Protein AF-A0A419F8M3-F1 (afdb_monomer)

Radius of gyration: 26.46 Å; Cα contacts (8 Å, |Δi|>4): 436; chains: 1; bounding box: 61×53×80 Å

Structure (mmCIF, N/CA/C/O backbone):
data_AF-A0A419F8M3-F1
#
_entry.id   AF-A0A419F8M3-F1
#
loop_
_atom_site.group_PDB
_atom_site.id
_atom_site.type_symbol
_atom_site.label_atom_id
_atom_site.label_alt_id
_atom_site.label_comp_id
_atom_site.label_asym_id
_atom_site.label_entity_id
_atom_site.label_seq_id
_atom_site.pdbx_PDB_ins_code
_atom_site.Cartn_x
_atom_site.Cartn_y
_atom_site.Cartn_z
_atom_site.occupancy
_atom_site.B_iso_or_equiv
_atom_site.auth_seq_id
_atom_site.auth_comp_id
_atom_site.auth_asym_id
_atom_site.auth_atom_id
_atom_site.pdbx_PDB_model_num
ATOM 1 N N . MET A 1 1 ? 29.217 27.705 -10.922 1.00 58.00 1 MET A N 1
ATOM 2 C CA . MET A 1 1 ? 27.749 27.916 -11.039 1.00 58.00 1 MET A CA 1
ATOM 3 C C . MET A 1 1 ? 26.931 26.623 -11.030 1.00 58.00 1 MET A C 1
ATOM 5 O O . MET A 1 1 ? 25.892 26.614 -10.383 1.00 58.00 1 MET A O 1
ATOM 9 N N . LEU A 1 2 ? 27.370 25.539 -11.687 1.00 57.12 2 LEU A N 1
ATOM 10 C CA . LEU A 1 2 ? 26.627 24.267 -11.754 1.00 57.12 2 LEU A CA 1
ATOM 11 C C . LEU A 1 2 ? 26.327 23.656 -10.366 1.00 57.12 2 LEU A C 1
ATOM 13 O O . LEU A 1 2 ? 25.195 23.279 -10.095 1.00 57.12 2 LEU A O 1
ATOM 17 N N . TYR A 1 3 ? 27.312 23.667 -9.460 1.00 55.84 3 TYR A N 1
ATOM 18 C CA . TYR A 1 3 ? 27.193 23.118 -8.100 1.00 55.84 3 TYR A CA 1
ATOM 19 C C . TYR A 1 3 ? 26.143 23.838 -7.237 1.00 55.84 3 TYR A C 1
ATOM 21 O O . TYR A 1 3 ? 25.369 23.198 -6.538 1.00 55.84 3 TYR A O 1
ATOM 29 N N . ARG A 1 4 ? 26.041 25.173 -7.350 1.00 58.19 4 ARG A N 1
ATOM 30 C CA . ARG A 1 4 ? 25.005 25.969 -6.664 1.00 58.19 4 ARG A CA 1
ATOM 31 C C . ARG A 1 4 ? 23.599 25.666 -7.186 1.00 58.19 4 ARG A C 1
ATOM 33 O O . ARG A 1 4 ? 22.668 25.631 -6.395 1.00 58.19 4 ARG A O 1
ATOM 40 N N . ARG A 1 5 ? 23.445 25.428 -8.495 1.00 63.53 5 ARG A N 1
ATOM 41 C CA . ARG A 1 5 ? 22.152 25.044 -9.089 1.00 63.53 5 ARG A CA 1
ATOM 42 C C . ARG A 1 5 ? 21.740 23.635 -8.664 1.00 63.53 5 ARG A C 1
ATOM 44 O O . ARG A 1 5 ? 20.579 23.431 -8.339 1.00 63.53 5 ARG A O 1
ATOM 51 N N . LEU A 1 6 ? 22.693 22.703 -8.601 1.00 63.31 6 LEU A N 1
ATOM 52 C CA . LEU A 1 6 ? 22.452 21.344 -8.113 1.00 63.31 6 LEU A CA 1
ATOM 53 C C . LEU A 1 6 ? 22.054 21.345 -6.633 1.00 63.31 6 LEU A C 1
ATOM 55 O O . LEU A 1 6 ? 21.035 20.758 -6.297 1.00 63.31 6 LEU A O 1
ATOM 59 N N . LEU A 1 7 ? 22.788 22.089 -5.794 1.00 64.62 7 LEU A N 1
ATOM 60 C CA . LEU A 1 7 ? 22.486 22.246 -4.370 1.00 64.62 7 LEU A CA 1
ATOM 61 C C . LEU A 1 7 ? 21.104 22.853 -4.128 1.00 64.62 7 LEU A C 1
ATOM 63 O O . LEU A 1 7 ? 20.378 22.343 -3.280 1.00 64.62 7 LEU A O 1
ATOM 67 N N . LEU A 1 8 ? 20.727 23.899 -4.874 1.00 60.38 8 LEU A N 1
ATOM 68 C CA . LEU A 1 8 ? 19.416 24.547 -4.762 1.00 60.38 8 LEU A CA 1
ATOM 69 C C . LEU A 1 8 ? 18.280 23.587 -5.144 1.00 60.38 8 LEU A C 1
ATOM 71 O O . LEU A 1 8 ? 17.287 23.492 -4.434 1.00 60.38 8 LEU A O 1
ATOM 75 N N . VAL A 1 9 ? 18.451 22.821 -6.226 1.00 62.94 9 VAL A N 1
ATOM 76 C CA . VAL A 1 9 ? 17.470 21.809 -6.640 1.00 62.94 9 VAL A CA 1
ATOM 77 C C . VAL A 1 9 ? 17.362 20.704 -5.590 1.00 62.94 9 VAL A C 1
ATOM 79 O O . VAL A 1 9 ? 16.247 20.363 -5.214 1.00 62.94 9 VAL A O 1
ATOM 82 N N . THR A 1 10 ? 18.480 20.198 -5.053 1.00 61.19 10 THR A N 1
ATOM 83 C CA . THR A 1 10 ? 18.457 19.184 -3.981 1.00 61.19 10 THR A CA 1
ATOM 84 C C . THR A 1 10 ? 17.887 19.709 -2.664 1.00 61.19 10 THR A C 1
ATOM 86 O O . THR A 1 10 ? 17.241 18.955 -1.947 1.00 61.19 10 THR A O 1
ATOM 89 N N . SER A 1 11 ? 18.081 20.988 -2.334 1.00 56.91 11 SER A N 1
ATOM 90 C CA . SER A 1 11 ? 17.538 21.576 -1.101 1.00 56.91 11 SER A CA 1
ATOM 91 C C . SER A 1 11 ? 16.048 21.896 -1.222 1.00 56.91 11 SER A C 1
ATOM 93 O O . SER A 1 11 ? 15.308 21.601 -0.290 1.00 56.91 11 SER A O 1
ATOM 95 N N . ILE A 1 12 ? 15.566 22.352 -2.384 1.00 56.47 12 ILE A N 1
ATOM 96 C CA . ILE A 1 12 ? 14.121 22.429 -2.674 1.00 56.47 12 ILE A CA 1
ATOM 97 C C . ILE A 1 12 ? 13.492 21.025 -2.595 1.00 56.47 12 ILE A C 1
ATOM 99 O O . ILE A 1 12 ? 12.448 20.852 -1.971 1.00 56.47 12 ILE A O 1
ATOM 103 N N . TRP A 1 13 ? 14.175 20.008 -3.129 1.00 56.44 13 TRP A N 1
ATOM 104 C CA . TRP A 1 13 ? 13.790 18.594 -3.026 1.00 56.44 13 TRP A CA 1
ATOM 105 C C . TRP A 1 13 ? 13.678 18.074 -1.584 1.00 56.44 13 TRP A C 1
ATOM 107 O O . TRP A 1 13 ? 12.778 17.293 -1.287 1.00 56.44 13 TRP A O 1
ATOM 117 N N . LEU A 1 14 ? 14.583 18.485 -0.688 1.00 54.34 14 LEU A N 1
ATOM 118 C CA . LEU A 1 14 ? 14.594 18.056 0.717 1.00 54.34 14 LEU A CA 1
ATOM 119 C C . LEU A 1 14 ? 13.543 18.778 1.574 1.00 54.34 14 LEU A C 1
ATOM 121 O O . LEU A 1 14 ? 13.028 18.191 2.525 1.00 54.34 14 LEU A O 1
ATOM 125 N N . VAL A 1 15 ? 13.224 20.034 1.246 1.00 51.56 15 VAL A N 1
ATOM 126 C CA . VAL A 1 15 ? 12.278 20.873 2.009 1.00 51.56 15 VAL A CA 1
ATOM 127 C C . VAL A 1 15 ? 10.822 20.581 1.635 1.00 51.56 15 VAL A C 1
ATOM 129 O O . VAL A 1 15 ? 9.924 20.752 2.456 1.00 51.56 15 VAL A O 1
ATOM 132 N N . MET A 1 16 ? 10.570 20.058 0.436 1.00 52.47 16 MET A N 1
ATOM 133 C CA . MET A 1 16 ? 9.238 19.688 -0.043 1.00 52.47 16 MET A CA 1
ATOM 134 C C . MET A 1 16 ? 8.725 18.348 0.529 1.00 52.47 16 MET A C 1
ATOM 136 O O . MET A 1 16 ? 8.243 17.485 -0.203 1.00 52.47 16 MET A O 1
ATOM 140 N N . LYS A 1 17 ? 8.794 18.156 1.854 1.00 51.59 17 LYS A N 1
ATOM 141 C CA . LYS A 1 17 ? 8.016 17.100 2.519 1.00 51.59 17 LYS A CA 1
ATOM 142 C C . LYS A 1 17 ? 6.570 17.583 2.683 1.00 51.59 17 LYS A C 1
ATOM 144 O O . LYS A 1 17 ? 6.366 18.608 3.331 1.00 51.59 17 LYS A O 1
ATOM 149 N N . PRO A 1 18 ? 5.560 16.863 2.163 1.00 52.50 18 PRO A N 1
ATOM 150 C CA . PRO A 1 18 ? 4.161 17.215 2.376 1.00 52.50 18 PRO A CA 1
ATOM 151 C C . PRO A 1 18 ? 3.775 16.958 3.844 1.00 52.50 18 PRO A C 1
ATOM 153 O O . PRO A 1 18 ? 3.285 15.891 4.205 1.00 52.50 18 PRO A O 1
ATOM 156 N N . SER A 1 19 ? 4.020 17.939 4.713 1.00 49.31 19 SER A N 1
ATOM 157 C CA . SER A 1 19 ? 3.642 17.918 6.134 1.00 49.31 19 SER A CA 1
ATOM 158 C C . SER A 1 19 ? 2.128 18.060 6.341 1.00 49.31 19 SER A C 1
ATOM 160 O O . SER A 1 19 ? 1.601 17.618 7.357 1.00 49.31 19 SER A O 1
ATOM 162 N N . VAL A 1 20 ? 1.409 18.609 5.358 1.00 48.25 20 VAL A N 1
ATOM 163 C CA . VAL A 1 20 ? -0.028 18.926 5.452 1.00 48.25 20 VAL A CA 1
ATOM 164 C C . VAL A 1 20 ? -0.923 17.682 5.281 1.00 48.25 20 VAL A C 1
ATOM 166 O O . VAL A 1 20 ? -2.022 17.626 5.826 1.00 48.25 20 VAL A O 1
ATOM 169 N N . ALA A 1 21 ? -0.433 16.622 4.626 1.00 50.28 21 ALA A N 1
ATOM 170 C CA . ALA A 1 21 ? -1.178 15.372 4.416 1.00 50.28 21 ALA A CA 1
ATOM 171 C C . ALA A 1 21 ? -1.278 14.469 5.667 1.00 50.28 21 ALA A C 1
ATOM 173 O O . ALA A 1 21 ? -2.049 13.510 5.679 1.00 50.28 21 ALA A O 1
ATOM 174 N N . TYR A 1 22 ? -0.523 14.763 6.732 1.00 52.53 22 TYR A N 1
ATOM 175 C CA . TYR A 1 22 ? -0.471 13.923 7.937 1.00 52.53 22 TYR A CA 1
ATOM 176 C C . TYR A 1 22 ? -1.776 13.937 8.753 1.00 52.53 22 TYR A C 1
ATOM 178 O O . TYR A 1 22 ? -2.085 12.969 9.454 1.00 52.53 22 TYR A O 1
ATOM 186 N N . ALA A 1 23 ? -2.560 15.016 8.663 1.00 58.94 23 ALA A N 1
ATOM 187 C CA . ALA A 1 23 ? -3.696 15.240 9.552 1.00 58.94 23 ALA A CA 1
ATOM 188 C C . ALA A 1 23 ? -5.016 14.584 9.098 1.00 58.94 23 ALA A C 1
ATOM 190 O O . ALA A 1 23 ? -5.860 14.325 9.954 1.00 58.94 23 ALA A O 1
ATOM 191 N N . HIS A 1 24 ? -5.205 14.282 7.805 1.00 63.69 24 HIS A N 1
ATOM 192 C CA . HIS A 1 24 ? -6.562 14.153 7.243 1.00 63.69 24 HIS A CA 1
ATOM 193 C C . HIS A 1 24 ? -6.953 12.796 6.620 1.00 63.69 24 HIS A C 1
ATOM 195 O O . HIS A 1 24 ? -8.124 12.612 6.310 1.00 63.69 24 HIS A O 1
ATOM 201 N N . GLY A 1 25 ? -6.063 11.813 6.442 1.00 80.69 25 GLY A N 1
ATOM 202 C CA . GLY A 1 25 ? -6.477 10.550 5.803 1.00 80.69 25 GLY A CA 1
ATOM 203 C C . GLY A 1 25 ? -5.344 9.572 5.521 1.00 80.69 25 GLY A C 1
ATOM 204 O O . GLY A 1 25 ? -4.440 9.433 6.335 1.00 80.69 25 GLY A O 1
ATOM 205 N N . LEU A 1 26 ? -5.392 8.882 4.382 1.00 83.56 26 LEU A N 1
ATOM 206 C CA . LEU A 1 26 ? -4.283 8.066 3.881 1.00 83.56 26 LEU A CA 1
ATOM 207 C C . LEU A 1 26 ? -3.345 8.929 3.032 1.00 83.56 26 LEU A C 1
ATOM 209 O O . LEU A 1 26 ? -3.801 9.680 2.171 1.00 83.56 26 LEU A O 1
ATOM 213 N N . ALA A 1 27 ? -2.036 8.782 3.223 1.00 84.38 27 ALA A N 1
ATOM 214 C CA . ALA A 1 27 ? -1.062 9.260 2.251 1.00 84.38 27 ALA A CA 1
ATOM 215 C C . ALA A 1 27 ? -0.829 8.139 1.240 1.00 84.38 27 ALA A C 1
ATOM 217 O O . ALA A 1 27 ? -0.225 7.129 1.591 1.00 84.38 27 ALA A O 1
ATOM 218 N N . VAL A 1 28 ? -1.338 8.294 0.019 1.00 86.62 28 VAL A N 1
ATOM 219 C CA . VAL A 1 28 ? -1.303 7.251 -1.014 1.00 86.62 28 VAL A CA 1
ATOM 220 C C . VAL A 1 28 ? -0.261 7.604 -2.074 1.00 86.62 28 VAL A C 1
ATOM 222 O O . VAL A 1 28 ? -0.269 8.698 -2.632 1.00 86.62 28 VAL A O 1
ATOM 225 N N . TYR A 1 29 ? 0.610 6.656 -2.393 1.00 90.56 29 TYR A N 1
ATOM 226 C CA . TYR A 1 29 ? 1.542 6.722 -3.512 1.00 90.56 29 TYR A CA 1
ATOM 227 C C . TYR A 1 29 ? 1.323 5.554 -4.452 1.00 90.56 29 TYR A C 1
ATOM 229 O O . TYR A 1 29 ? 1.036 4.433 -4.033 1.00 90.56 29 TYR A O 1
ATOM 237 N N . VAL A 1 30 ? 1.500 5.805 -5.741 1.00 93.38 30 VAL A N 1
ATOM 238 C CA . VAL A 1 30 ? 1.399 4.779 -6.767 1.00 93.38 30 VAL A CA 1
ATOM 239 C C . VAL A 1 30 ? 2.662 3.926 -6.777 1.00 93.38 30 VAL A C 1
ATOM 241 O O . VAL A 1 30 ? 3.787 4.434 -6.829 1.00 93.38 30 VAL A O 1
ATOM 244 N N . SER A 1 31 ? 2.472 2.609 -6.779 1.00 95.69 31 SER A N 1
ATOM 245 C CA . SER A 1 31 ? 3.556 1.655 -6.980 1.00 95.69 31 SER A CA 1
ATOM 246 C C . SER A 1 31 ? 4.016 1.682 -8.437 1.00 95.69 31 SER A C 1
ATOM 248 O O . SER A 1 31 ? 3.229 1.482 -9.364 1.00 95.69 31 SER A O 1
ATOM 250 N N . THR A 1 32 ? 5.306 1.929 -8.650 1.00 95.81 32 THR A N 1
ATOM 251 C CA . THR A 1 32 ? 5.920 1.960 -9.986 1.00 95.81 32 THR A CA 1
ATOM 252 C C . THR A 1 32 ? 7.288 1.277 -9.952 1.00 95.81 32 THR A C 1
ATOM 254 O O . THR A 1 32 ? 7.826 1.045 -8.868 1.00 95.81 32 THR A O 1
ATOM 257 N N . PRO A 1 33 ? 7.920 0.967 -11.098 1.00 94.00 33 PRO A N 1
ATOM 258 C CA . PRO A 1 33 ? 9.294 0.459 -11.112 1.00 94.00 33 PRO A CA 1
ATOM 259 C C . PRO A 1 33 ? 10.326 1.440 -10.528 1.00 94.00 33 PRO A C 1
ATOM 261 O O . PRO A 1 33 ? 11.463 1.046 -10.300 1.00 94.00 33 PRO A O 1
ATOM 264 N N . VAL A 1 34 ? 9.949 2.705 -10.301 1.00 93.06 34 VAL A N 1
ATOM 265 C CA . VAL A 1 34 ? 10.798 3.745 -9.694 1.00 93.06 34 VAL A CA 1
ATOM 266 C C . VAL A 1 34 ? 10.502 3.906 -8.202 1.00 93.06 34 VAL A C 1
ATOM 268 O O . VAL A 1 34 ? 11.419 4.065 -7.402 1.00 93.06 34 VAL A O 1
ATOM 271 N N . THR A 1 35 ? 9.227 3.825 -7.822 1.00 93.38 35 THR A N 1
ATOM 272 C CA . THR A 1 35 ? 8.730 3.987 -6.449 1.00 93.38 35 THR A CA 1
ATOM 273 C C . THR A 1 35 ? 7.999 2.720 -6.004 1.00 93.38 35 THR A C 1
ATOM 275 O O . THR A 1 35 ? 6.766 2.666 -6.041 1.00 93.38 35 THR A O 1
ATOM 278 N N . PRO A 1 36 ? 8.733 1.648 -5.659 1.00 95.81 36 PRO A N 1
ATOM 279 C CA . PRO A 1 36 ? 8.130 0.414 -5.177 1.00 95.81 36 PRO A CA 1
ATOM 280 C C . PRO A 1 36 ? 7.677 0.550 -3.708 1.00 95.81 36 PRO A C 1
ATOM 282 O O . PRO A 1 36 ? 8.241 1.353 -2.960 1.00 95.81 36 PRO A O 1
ATOM 285 N N . PRO A 1 37 ? 6.742 -0.295 -3.239 1.00 95.75 37 PRO A N 1
ATOM 286 C CA . PRO A 1 37 ? 6.470 -0.455 -1.816 1.00 95.75 37 PRO A CA 1
ATOM 287 C C . PRO A 1 37 ? 7.704 -0.954 -1.043 1.00 95.75 37 PRO A C 1
ATOM 289 O O . PRO A 1 37 ? 8.637 -1.560 -1.583 1.00 95.75 37 PRO A O 1
ATOM 292 N N . LYS A 1 38 ? 7.693 -0.751 0.276 1.00 94.00 38 LYS A N 1
ATOM 293 C CA . LYS A 1 38 ? 8.692 -1.293 1.202 1.00 94.00 38 LYS A CA 1
ATOM 294 C C . LYS A 1 38 ? 8.753 -2.820 1.067 1.00 94.00 38 LYS A C 1
ATOM 296 O O . LYS A 1 38 ? 7.732 -3.497 0.998 1.00 94.00 38 LYS A O 1
ATOM 301 N N . GLY A 1 39 ? 9.972 -3.357 1.021 1.00 94.00 39 GLY A N 1
ATOM 302 C CA . GLY A 1 39 ? 10.238 -4.781 0.773 1.00 94.00 39 GLY A CA 1
ATOM 303 C C . GLY A 1 39 ? 10.335 -5.160 -0.711 1.00 94.00 39 GLY A C 1
ATOM 304 O O . GLY A 1 39 ? 10.714 -6.284 -1.023 1.00 94.00 39 GLY A O 1
ATOM 305 N N . TRP A 1 40 ? 10.043 -4.229 -1.627 1.00 96.44 40 TRP A N 1
ATOM 306 C CA . TRP A 1 40 ? 10.062 -4.455 -3.078 1.00 96.44 40 TRP A CA 1
ATOM 307 C C . TRP A 1 40 ? 11.164 -3.659 -3.790 1.00 96.44 40 TRP A C 1
ATOM 309 O O . TRP A 1 40 ? 11.146 -3.488 -5.004 1.00 96.44 40 TRP A O 1
ATOM 319 N N . LEU A 1 41 ? 12.171 -3.203 -3.039 1.00 92.81 41 LEU A N 1
ATOM 320 C CA . LEU A 1 41 ? 13.335 -2.476 -3.564 1.00 92.81 41 LEU A CA 1
ATOM 321 C C . LEU A 1 41 ? 14.172 -3.288 -4.565 1.00 92.81 41 LEU A C 1
ATOM 323 O O . LEU A 1 41 ? 14.952 -2.718 -5.322 1.00 92.81 41 LEU A O 1
ATOM 327 N N . TRP A 1 42 ? 13.993 -4.609 -4.603 1.00 94.81 42 TRP A N 1
ATOM 328 C CA . TRP A 1 42 ? 14.593 -5.478 -5.612 1.00 94.81 42 TRP A CA 1
ATOM 329 C C . TRP A 1 42 ? 14.023 -5.231 -7.018 1.00 94.81 42 TRP A C 1
ATOM 331 O O . TRP A 1 42 ? 14.715 -5.460 -8.006 1.00 94.81 42 TRP A O 1
ATOM 341 N N . LEU A 1 43 ? 12.786 -4.743 -7.134 1.00 95.25 43 LEU A N 1
ATOM 342 C CA . LEU A 1 43 ? 12.091 -4.617 -8.414 1.00 95.25 43 LEU A CA 1
ATOM 343 C C . LEU A 1 43 ? 12.673 -3.517 -9.323 1.00 95.25 43 LEU A C 1
ATOM 345 O O . LEU A 1 43 ? 12.919 -3.820 -10.491 1.00 95.25 43 LEU A O 1
ATOM 349 N N . PRO A 1 44 ? 13.006 -2.301 -8.837 1.00 94.06 44 PRO A N 1
ATOM 350 C CA . PRO A 1 44 ? 13.774 -1.330 -9.622 1.00 94.06 44 PRO A CA 1
ATOM 351 C C . PRO A 1 44 ? 15.117 -1.878 -10.125 1.00 94.06 44 PRO A C 1
ATOM 353 O O . PRO A 1 44 ? 15.514 -1.613 -11.261 1.00 94.06 44 PRO A O 1
ATOM 356 N N . VAL A 1 45 ? 15.808 -2.673 -9.298 1.00 94.25 45 VAL A N 1
ATOM 357 C CA . VAL A 1 45 ? 17.098 -3.284 -9.654 1.00 94.25 45 VAL A CA 1
ATOM 358 C C . VAL A 1 45 ? 16.913 -4.321 -10.760 1.00 94.25 45 VAL A C 1
ATOM 360 O O . VAL A 1 45 ? 17.623 -4.277 -11.763 1.00 94.25 45 VAL A O 1
ATOM 363 N N . LEU A 1 46 ? 15.926 -5.213 -10.627 1.00 95.69 46 LEU A N 1
ATOM 364 C CA . LEU A 1 46 ? 15.604 -6.185 -11.674 1.00 95.69 46 LEU A CA 1
ATOM 365 C C . LEU A 1 46 ? 15.144 -5.505 -12.965 1.00 95.69 46 LEU A C 1
ATOM 367 O O . LEU A 1 46 ? 15.551 -5.931 -14.041 1.00 95.69 46 LEU A O 1
ATOM 371 N N . PHE A 1 47 ? 14.355 -4.432 -12.874 1.00 96.00 47 PHE A N 1
ATOM 372 C CA . PHE A 1 47 ? 13.945 -3.641 -14.033 1.00 96.00 47 PHE A CA 1
ATOM 373 C C . PHE A 1 47 ? 15.155 -3.044 -14.770 1.00 96.00 47 PHE A C 1
ATOM 375 O O . PHE A 1 47 ? 15.246 -3.155 -15.994 1.00 96.00 47 PHE A O 1
ATOM 382 N N . MET A 1 48 ? 16.118 -2.477 -14.036 1.00 95.00 48 MET A N 1
ATOM 383 C CA . MET A 1 48 ? 17.361 -1.954 -14.608 1.00 95.00 48 MET A CA 1
ATOM 384 C C . MET A 1 48 ? 18.191 -3.052 -15.283 1.00 95.00 48 MET A C 1
ATOM 386 O O . MET A 1 48 ? 18.597 -2.887 -16.434 1.00 95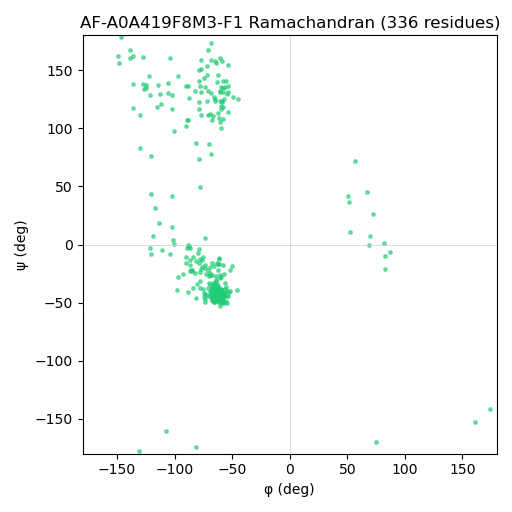.00 48 MET A O 1
ATOM 390 N N . ILE A 1 49 ? 18.413 -4.182 -14.601 1.00 95.00 49 ILE A N 1
ATOM 391 C CA . ILE A 1 49 ? 19.165 -5.318 -15.155 1.00 95.00 49 ILE A CA 1
ATOM 392 C C . ILE A 1 49 ? 18.479 -5.838 -16.420 1.00 95.00 49 ILE A C 1
ATOM 394 O O . ILE A 1 49 ? 19.134 -5.994 -17.449 1.00 95.00 49 ILE A O 1
ATOM 398 N N . ALA A 1 50 ? 17.162 -6.047 -16.373 1.00 95.25 50 ALA A N 1
ATOM 399 C CA . ALA A 1 50 ? 16.381 -6.489 -17.519 1.00 95.25 50 ALA A CA 1
ATOM 400 C C . ALA A 1 50 ? 16.520 -5.515 -18.699 1.00 95.25 50 ALA A C 1
ATOM 402 O O . ALA A 1 50 ? 16.834 -5.953 -19.802 1.00 95.25 50 ALA A O 1
ATOM 403 N N . SER A 1 51 ? 16.359 -4.205 -18.471 1.00 95.19 51 SER A N 1
ATOM 404 C CA . SER A 1 51 ? 16.534 -3.175 -19.508 1.00 95.19 51 SER A CA 1
ATOM 405 C C . SER A 1 51 ? 17.911 -3.261 -20.173 1.00 95.19 51 SER A C 1
ATOM 407 O O . SER A 1 51 ? 17.998 -3.319 -21.397 1.00 95.19 51 SER A O 1
ATOM 409 N N . ILE A 1 52 ? 18.981 -3.340 -19.376 1.00 94.88 52 ILE A N 1
ATOM 410 C CA . ILE A 1 52 ? 20.360 -3.420 -19.879 1.00 94.88 52 ILE A CA 1
ATOM 411 C C . ILE A 1 52 ? 20.582 -4.700 -20.690 1.00 94.88 52 ILE A C 1
ATOM 413 O O . ILE A 1 52 ? 21.166 -4.653 -21.774 1.00 94.88 52 ILE A O 1
ATOM 417 N N . VAL A 1 53 ? 20.128 -5.845 -20.173 1.00 95.19 53 VAL A N 1
ATOM 418 C CA . VAL A 1 53 ? 20.312 -7.150 -20.818 1.00 95.19 53 VAL A CA 1
ATOM 419 C C . VAL A 1 53 ? 19.570 -7.202 -22.153 1.00 95.19 53 VAL A C 1
ATOM 421 O O . VAL A 1 53 ? 20.160 -7.601 -23.158 1.00 95.19 53 VAL A O 1
ATOM 424 N N . TRP A 1 54 ? 18.310 -6.758 -22.196 1.00 94.88 54 TRP A N 1
ATOM 425 C CA . TRP A 1 54 ? 17.533 -6.715 -23.438 1.00 94.88 54 TRP A CA 1
ATOM 426 C C . TRP A 1 54 ? 18.179 -5.809 -24.483 1.00 94.88 54 TRP A C 1
ATOM 428 O O . TRP A 1 54 ? 18.346 -6.217 -25.634 1.00 94.88 54 TRP A O 1
ATOM 438 N N . ASP A 1 55 ? 18.591 -4.609 -24.082 1.00 94.00 55 ASP A N 1
ATOM 439 C CA . ASP A 1 55 ? 19.234 -3.662 -24.986 1.00 94.00 55 ASP A CA 1
ATOM 440 C C . ASP A 1 55 ? 20.579 -4.192 -25.496 1.00 94.00 55 ASP A C 1
ATOM 442 O O . ASP A 1 55 ? 20.913 -4.003 -26.666 1.00 94.00 55 ASP A O 1
ATOM 446 N N . TRP A 1 56 ? 21.330 -4.919 -24.663 1.00 94.88 56 TRP A N 1
ATOM 447 C CA . TRP A 1 56 ? 22.577 -5.561 -25.076 1.00 94.88 56 TRP A CA 1
ATOM 448 C C . TRP A 1 56 ? 22.351 -6.634 -26.137 1.00 94.88 56 TRP A C 1
ATOM 450 O O . TRP A 1 56 ? 23.092 -6.673 -27.120 1.00 94.88 56 TRP A O 1
ATOM 460 N N . PHE A 1 57 ? 21.315 -7.463 -25.986 1.00 94.62 57 PHE A N 1
ATOM 461 C CA . PHE A 1 57 ? 20.955 -8.444 -27.008 1.00 94.62 57 PHE A CA 1
ATOM 462 C C . PHE A 1 57 ? 20.564 -7.779 -28.331 1.00 94.62 57 PHE A C 1
ATOM 464 O O . PHE A 1 57 ? 21.001 -8.235 -29.387 1.00 94.62 57 PHE A O 1
ATOM 471 N N . VAL A 1 58 ? 19.789 -6.690 -28.283 1.00 93.94 58 VAL A N 1
ATOM 472 C CA . VAL A 1 58 ? 19.365 -5.948 -29.485 1.00 93.94 58 VAL A CA 1
ATOM 473 C C . VAL A 1 58 ? 20.548 -5.259 -30.174 1.00 93.94 58 VAL A C 1
ATOM 475 O O . VAL A 1 58 ? 20.605 -5.225 -31.400 1.00 93.94 58 VAL A O 1
ATOM 478 N N . LEU A 1 59 ? 21.501 -4.727 -29.405 1.00 93.31 59 LEU A N 1
ATOM 479 C CA . LEU A 1 59 ? 22.626 -3.925 -29.905 1.00 93.31 59 LEU A CA 1
ATOM 480 C C . LEU A 1 59 ? 23.946 -4.699 -29.984 1.00 93.31 59 LEU A C 1
ATOM 482 O O . LEU A 1 59 ? 25.024 -4.099 -30.105 1.00 93.31 59 LEU A O 1
ATOM 486 N N . ARG A 1 60 ? 23.887 -6.031 -29.908 1.00 93.06 60 ARG A N 1
ATOM 487 C CA . ARG A 1 60 ? 25.073 -6.885 -29.899 1.00 93.06 60 ARG A CA 1
ATOM 488 C C . ARG A 1 60 ? 25.916 -6.632 -31.150 1.00 93.06 60 ARG A C 1
ATOM 490 O O . ARG A 1 60 ? 25.433 -6.716 -32.272 1.00 93.06 60 ARG A O 1
ATOM 497 N N . GLY A 1 61 ? 27.194 -6.312 -30.946 1.00 90.31 61 GLY A N 1
ATOM 498 C CA . GLY A 1 61 ? 28.144 -6.026 -32.029 1.00 90.31 61 GLY A CA 1
ATOM 499 C C . GLY A 1 61 ? 28.108 -4.592 -32.574 1.00 90.31 61 GLY A C 1
ATOM 500 O O . GLY A 1 61 ? 29.028 -4.211 -33.290 1.00 90.31 61 GLY A O 1
ATOM 501 N N . ARG A 1 62 ? 27.118 -3.765 -32.200 1.00 90.94 62 ARG A N 1
ATOM 502 C CA . ARG A 1 62 ? 27.049 -2.342 -32.591 1.00 90.94 62 ARG A CA 1
ATOM 503 C C . ARG A 1 62 ? 27.772 -1.422 -31.616 1.00 90.94 62 ARG A C 1
ATOM 505 O O . ARG A 1 62 ? 28.430 -0.470 -32.022 1.00 90.94 62 ARG A O 1
ATOM 512 N N . VAL A 1 63 ? 27.629 -1.691 -30.321 1.00 90.75 63 VAL A N 1
ATOM 513 C CA . VAL A 1 63 ? 28.175 -0.860 -29.243 1.00 90.75 63 VAL A CA 1
ATOM 514 C C . VAL A 1 63 ? 28.987 -1.743 -28.306 1.00 90.75 63 VAL A C 1
ATOM 516 O O . VAL A 1 63 ? 28.580 -2.855 -27.973 1.00 90.75 63 VAL A O 1
ATOM 519 N N . ARG A 1 64 ? 30.149 -1.253 -27.857 1.00 93.94 64 ARG A N 1
AT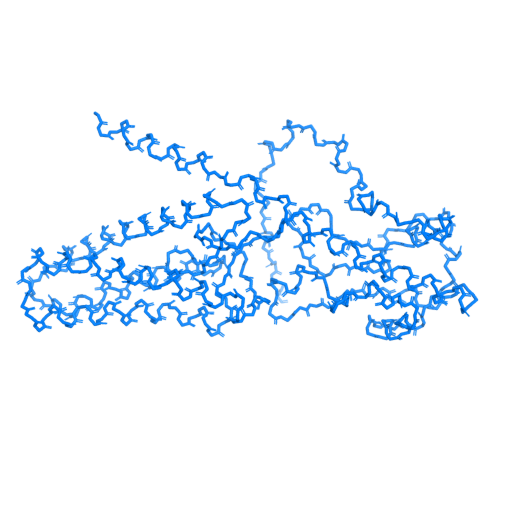OM 520 C CA . ARG A 1 64 ? 30.914 -1.932 -26.803 1.00 93.94 64 ARG A CA 1
ATOM 521 C C . ARG A 1 64 ? 30.059 -2.018 -25.536 1.00 93.94 64 ARG A C 1
ATOM 523 O O . ARG A 1 64 ? 29.499 -1.011 -25.109 1.00 93.94 64 ARG A O 1
ATOM 530 N N . TRP A 1 65 ? 29.983 -3.201 -24.933 1.00 91.19 65 TRP A N 1
ATOM 531 C CA . TRP A 1 65 ? 29.050 -3.505 -23.842 1.00 91.19 65 TRP A CA 1
ATOM 532 C C . TRP A 1 65 ? 29.122 -2.503 -22.673 1.00 91.19 65 TRP A C 1
ATOM 534 O O . TRP A 1 65 ? 28.087 -2.048 -22.198 1.00 91.19 65 TRP A O 1
ATOM 544 N N . TYR A 1 66 ? 30.319 -2.059 -22.278 1.00 91.31 66 TYR A N 1
ATOM 545 C CA . TYR A 1 66 ? 30.492 -1.094 -21.185 1.00 91.31 66 TYR A CA 1
ATOM 546 C C . TYR A 1 66 ? 29.908 0.295 -21.502 1.00 91.31 66 TYR A C 1
ATOM 548 O O . TYR A 1 66 ? 29.363 0.952 -20.620 1.00 91.31 66 TYR A O 1
ATOM 556 N N . ASN A 1 67 ? 29.965 0.742 -22.764 1.00 91.56 67 ASN A N 1
ATOM 557 C CA . ASN A 1 67 ? 29.367 2.013 -23.186 1.00 91.56 67 ASN A CA 1
ATOM 558 C C . ASN A 1 67 ? 27.839 1.945 -23.155 1.00 91.56 67 ASN A C 1
ATOM 560 O O . ASN A 1 67 ? 27.188 2.948 -22.865 1.00 91.56 67 ASN A O 1
ATOM 564 N N . LEU A 1 68 ? 27.274 0.778 -23.470 1.00 91.38 68 LEU A N 1
ATOM 565 C CA . LEU A 1 68 ? 25.839 0.555 -23.374 1.00 91.38 68 LEU A CA 1
ATOM 56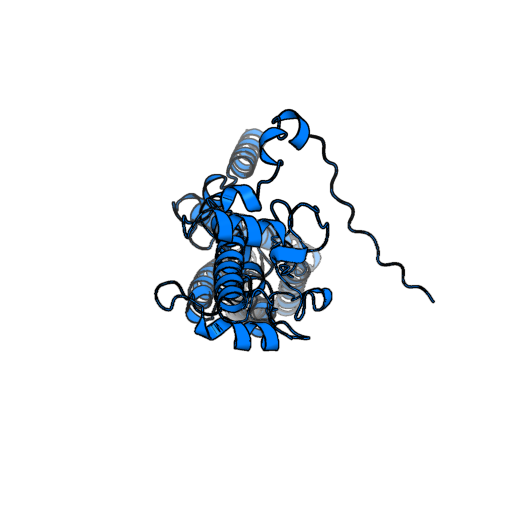6 C C . LEU A 1 68 ? 25.384 0.596 -21.914 1.00 91.38 68 LEU A C 1
ATOM 568 O O . LEU A 1 68 ? 24.464 1.345 -21.607 1.00 91.38 68 LEU A O 1
ATOM 572 N N . ILE A 1 69 ? 26.075 -0.126 -21.022 1.00 92.62 69 ILE A N 1
ATOM 573 C CA . ILE A 1 69 ? 25.776 -0.117 -19.582 1.00 92.62 69 ILE A CA 1
ATOM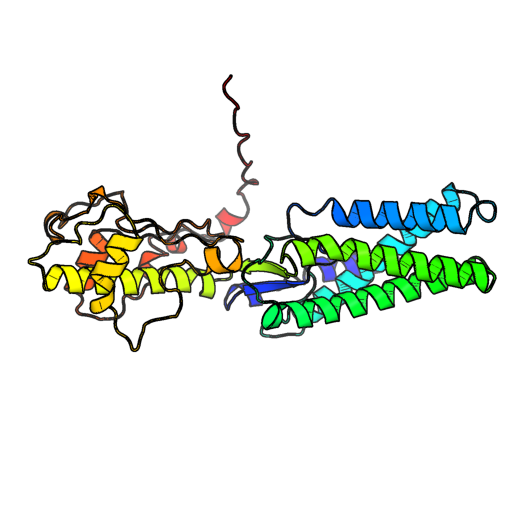 574 C C . ILE A 1 69 ? 25.786 1.312 -19.041 1.00 92.62 69 ILE A C 1
ATOM 576 O O . ILE A 1 69 ? 24.813 1.729 -18.422 1.00 92.62 69 ILE A O 1
ATOM 580 N N . TRP A 1 70 ? 26.834 2.094 -19.316 1.00 92.69 70 TRP A N 1
ATOM 581 C CA . TRP A 1 70 ? 26.909 3.475 -18.830 1.00 92.69 70 TRP A CA 1
ATOM 582 C C . TRP A 1 70 ? 25.767 4.359 -19.340 1.00 92.69 70 TRP A C 1
ATOM 584 O O . TRP A 1 70 ? 25.200 5.130 -18.567 1.00 92.69 70 TRP A O 1
ATOM 594 N N . ARG A 1 71 ? 25.406 4.245 -20.624 1.00 91.75 71 ARG A N 1
ATOM 595 C CA . ARG A 1 71 ? 24.289 5.003 -21.217 1.00 91.75 71 ARG A CA 1
ATOM 596 C C . ARG A 1 71 ? 22.947 4.608 -20.615 1.00 91.75 71 ARG A C 1
ATOM 598 O O . ARG A 1 71 ? 22.134 5.485 -20.344 1.00 91.75 71 ARG A O 1
ATOM 605 N N . GLU A 1 72 ? 22.740 3.315 -20.401 1.00 92.56 72 GLU A N 1
ATOM 606 C CA . GLU A 1 72 ? 21.529 2.773 -19.794 1.00 92.56 72 GLU A CA 1
ATOM 607 C C . GLU A 1 72 ? 21.387 3.201 -18.338 1.00 92.56 72 GLU A C 1
ATOM 609 O O . GLU A 1 72 ? 20.346 3.731 -17.964 1.00 92.56 72 GLU A O 1
ATOM 614 N N . VAL A 1 73 ? 22.442 3.050 -17.535 1.00 92.88 73 VAL A N 1
ATOM 615 C CA . VAL A 1 73 ? 22.447 3.479 -16.132 1.00 92.88 73 VAL A CA 1
ATOM 616 C C . VAL A 1 73 ? 22.173 4.977 -16.038 1.00 92.88 73 VAL A C 1
ATOM 618 O O . VAL A 1 73 ? 21.284 5.387 -15.297 1.00 92.88 73 VAL A O 1
ATOM 621 N N . LEU A 1 74 ? 22.870 5.803 -16.825 1.00 92.31 74 LEU A N 1
ATOM 622 C CA . LEU A 1 74 ? 22.642 7.249 -16.825 1.00 92.31 74 LEU A CA 1
ATOM 623 C C . LEU A 1 74 ? 21.215 7.599 -17.272 1.00 92.31 74 LEU A C 1
ATOM 625 O O . LEU A 1 74 ? 20.562 8.431 -16.644 1.00 92.31 74 LEU A O 1
ATOM 629 N N . GLY A 1 75 ? 20.723 6.954 -18.332 1.00 91.50 75 GLY A N 1
ATOM 630 C CA . GLY A 1 75 ? 19.358 7.132 -18.817 1.00 91.50 75 GLY A CA 1
ATOM 631 C C . GLY A 1 75 ? 18.328 6.787 -17.744 1.00 91.50 75 GLY A C 1
ATOM 632 O O . GLY A 1 75 ? 17.445 7.595 -17.468 1.00 91.50 75 GLY A O 1
ATOM 633 N N . LEU A 1 76 ? 18.474 5.631 -17.095 1.00 92.12 76 LEU A N 1
ATOM 634 C CA . LEU A 1 76 ? 17.586 5.170 -16.032 1.00 92.12 76 LEU A CA 1
ATOM 635 C C . LEU A 1 76 ? 17.626 6.087 -14.811 1.00 92.12 76 LEU A C 1
ATOM 637 O O . LEU A 1 76 ? 16.567 6.411 -14.287 1.00 92.12 76 LEU A O 1
ATOM 641 N N . VAL A 1 77 ? 18.800 6.577 -14.404 1.00 91.75 77 VAL A N 1
ATOM 642 C CA . VAL A 1 77 ? 18.917 7.566 -13.318 1.00 91.75 77 VAL A CA 1
ATOM 643 C C . VAL A 1 77 ? 18.155 8.846 -13.665 1.00 91.75 77 VAL A C 1
ATOM 645 O O . VAL A 1 77 ? 17.384 9.342 -12.844 1.00 91.75 77 VAL A O 1
ATOM 648 N N . VAL A 1 78 ? 18.307 9.360 -14.890 1.00 91.81 78 VAL A N 1
ATOM 649 C CA . VAL A 1 78 ? 17.569 10.546 -15.355 1.00 91.81 78 VAL A CA 1
ATOM 650 C C . VAL A 1 78 ? 16.066 10.271 -15.417 1.00 91.81 78 VAL A C 1
ATOM 652 O O . VAL A 1 78 ? 15.273 11.100 -14.974 1.00 91.81 78 VAL A O 1
ATOM 655 N N . PHE A 1 79 ? 15.661 9.107 -15.924 1.00 93.94 79 PHE A N 1
ATOM 656 C CA . PHE A 1 79 ? 14.264 8.685 -15.965 1.00 93.94 79 PHE A CA 1
ATOM 657 C C . PHE A 1 79 ? 13.660 8.601 -14.556 1.00 93.94 79 PHE A C 1
ATOM 659 O O . PHE A 1 79 ? 12.591 9.163 -14.328 1.00 93.94 79 PHE A O 1
ATOM 666 N N . PHE A 1 80 ? 14.358 7.970 -13.608 1.00 92.69 80 PHE A N 1
ATOM 667 C CA . PHE A 1 80 ? 13.915 7.821 -12.221 1.00 92.69 80 PHE A CA 1
ATOM 668 C C . PHE A 1 80 ? 13.762 9.191 -11.566 1.00 92.69 80 PHE A C 1
ATOM 670 O O . PHE A 1 80 ? 12.716 9.477 -10.989 1.00 92.69 80 PHE A O 1
ATOM 677 N N . ALA A 1 81 ? 14.763 10.062 -11.719 1.00 90.75 81 ALA A N 1
ATOM 678 C CA . ALA A 1 81 ? 14.741 11.409 -11.165 1.00 90.75 81 ALA A CA 1
ATOM 679 C C . ALA A 1 81 ? 13.585 12.252 -11.726 1.00 90.75 81 ALA A C 1
ATOM 681 O O . ALA A 1 81 ? 12.852 12.871 -10.959 1.00 90.75 81 ALA A O 1
ATOM 682 N N . LEU A 1 82 ? 13.389 12.255 -13.050 1.00 91.88 82 LEU A N 1
ATOM 683 C CA . LEU A 1 82 ? 12.313 13.016 -13.693 1.00 91.88 82 LEU A CA 1
ATOM 684 C C . LEU A 1 82 ? 10.931 12.484 -13.321 1.00 91.88 82 LEU A C 1
ATOM 686 O O . LEU A 1 82 ? 10.037 13.267 -13.004 1.00 91.88 82 LEU A O 1
ATOM 690 N N . PHE A 1 83 ? 10.748 11.165 -13.359 1.00 92.06 83 PHE A N 1
ATOM 691 C CA . PHE A 1 83 ? 9.458 10.567 -13.051 1.00 92.06 83 PHE A CA 1
ATOM 692 C C . PHE A 1 83 ? 9.094 10.798 -11.585 1.00 92.06 83 PHE A C 1
ATOM 694 O O . PHE A 1 83 ? 7.995 11.270 -11.301 1.00 92.06 83 PHE A O 1
ATOM 701 N N . TYR A 1 84 ? 10.048 10.592 -10.672 1.00 89.62 84 TYR A N 1
ATOM 702 C CA . TYR A 1 84 ? 9.857 10.878 -9.256 1.00 89.62 84 TYR A CA 1
ATOM 703 C C . TYR A 1 84 ? 9.562 12.366 -9.005 1.00 89.62 84 TYR A C 1
ATOM 705 O O . TYR A 1 84 ? 8.635 12.671 -8.260 1.00 89.62 84 TYR A O 1
ATOM 713 N N . ALA A 1 85 ? 10.241 13.293 -9.698 1.00 87.75 85 ALA A N 1
ATOM 714 C CA . ALA A 1 85 ? 9.952 14.729 -9.609 1.00 87.75 85 ALA A CA 1
ATOM 715 C C . ALA A 1 85 ? 8.509 15.075 -10.012 1.00 87.75 85 ALA A C 1
ATOM 717 O O . ALA A 1 85 ? 7.850 15.849 -9.321 1.00 87.75 85 ALA A O 1
ATOM 718 N N . ILE A 1 86 ? 8.005 14.486 -11.104 1.00 87.69 86 ILE A N 1
ATOM 719 C CA . ILE A 1 86 ? 6.615 14.672 -11.557 1.00 87.69 86 ILE A CA 1
ATOM 720 C C . ILE A 1 86 ? 5.635 14.179 -10.487 1.00 87.69 86 ILE A C 1
ATOM 722 O O . ILE A 1 86 ? 4.651 14.856 -10.181 1.00 87.69 86 ILE A O 1
ATOM 726 N N . GLY A 1 87 ? 5.913 13.019 -9.893 1.00 84.94 87 GLY A N 1
ATOM 727 C CA . GLY A 1 87 ? 5.074 12.450 -8.845 1.00 84.94 87 GLY A CA 1
ATOM 728 C C . GLY A 1 87 ? 5.048 13.270 -7.560 1.00 84.94 87 GLY A C 1
ATOM 729 O O . GLY A 1 87 ? 3.969 13.507 -7.023 1.00 84.94 87 GLY A O 1
ATOM 730 N N . VAL A 1 88 ? 6.207 13.751 -7.107 1.00 82.19 88 VAL A N 1
ATOM 731 C CA . VAL A 1 88 ? 6.323 14.621 -5.926 1.00 82.19 88 VAL A CA 1
ATOM 732 C C . VAL A 1 88 ? 5.616 15.954 -6.168 1.00 82.19 88 VAL A C 1
ATOM 734 O O . VAL A 1 88 ? 4.834 16.392 -5.329 1.00 82.19 88 VAL A O 1
ATOM 737 N N . PHE A 1 89 ? 5.811 16.570 -7.338 1.00 83.38 89 PHE A N 1
ATOM 738 C CA . PHE A 1 89 ? 5.109 17.803 -7.701 1.00 83.38 89 PHE A CA 1
ATOM 739 C C . PHE A 1 89 ? 3.585 17.618 -7.671 1.00 83.38 89 PHE A C 1
ATOM 741 O O . PHE A 1 89 ? 2.872 18.455 -7.122 1.00 83.38 89 PHE A O 1
ATOM 748 N N . THR A 1 90 ? 3.089 16.489 -8.185 1.00 79.31 90 THR A N 1
ATOM 749 C CA . THR A 1 90 ? 1.653 16.164 -8.154 1.00 79.31 90 THR A CA 1
ATOM 750 C C . THR A 1 90 ? 1.136 15.999 -6.722 1.00 79.31 90 THR A C 1
ATOM 752 O O . THR A 1 90 ? 0.071 16.519 -6.393 1.00 79.31 90 THR A O 1
ATOM 755 N N . ALA A 1 91 ? 1.909 15.344 -5.850 1.00 73.56 91 ALA A N 1
ATOM 756 C CA . ALA A 1 91 ? 1.552 15.170 -4.442 1.00 73.56 91 ALA A CA 1
ATOM 757 C C . ALA A 1 91 ? 1.476 16.505 -3.673 1.00 73.56 91 ALA A C 1
ATOM 759 O O . ALA A 1 91 ? 0.675 16.634 -2.754 1.00 73.56 91 ALA A O 1
ATOM 760 N N . ILE A 1 92 ? 2.290 17.500 -4.045 1.00 72.62 92 ILE A N 1
ATOM 761 C CA . ILE A 1 92 ? 2.365 18.800 -3.354 1.00 72.62 92 ILE A CA 1
ATOM 762 C C . ILE A 1 92 ? 1.291 19.780 -3.829 1.00 72.62 92 ILE A C 1
ATOM 764 O O . ILE A 1 92 ? 0.761 20.545 -3.028 1.00 72.62 92 ILE A O 1
ATOM 768 N N . MET A 1 93 ? 0.963 19.779 -5.122 1.00 69.81 93 MET A N 1
ATOM 769 C CA . MET A 1 93 ? 0.026 20.744 -5.716 1.00 69.81 93 MET A CA 1
ATOM 770 C C . MET A 1 93 ? -1.445 20.485 -5.351 1.00 69.81 93 MET A C 1
ATOM 772 O O . MET A 1 93 ? -2.334 21.148 -5.883 1.00 69.81 93 MET A O 1
ATOM 776 N N . THR A 1 94 ? -1.726 19.521 -4.473 1.00 60.94 94 THR A N 1
ATOM 777 C CA . THR A 1 94 ? -3.084 19.077 -4.153 1.00 60.94 94 THR A CA 1
ATOM 778 C C . THR A 1 94 ? -3.322 19.126 -2.646 1.00 60.94 94 THR A C 1
ATOM 780 O O . THR A 1 94 ? -2.479 18.726 -1.850 1.00 60.94 94 THR A O 1
ATOM 783 N N . THR A 1 95 ? -4.470 19.671 -2.240 1.00 53.84 95 THR A N 1
ATOM 784 C CA . THR A 1 95 ? -4.829 19.923 -0.831 1.00 53.84 95 THR A CA 1
ATOM 785 C C . THR A 1 95 ? -5.367 18.691 -0.100 1.00 53.84 95 THR A C 1
ATOM 787 O O . THR A 1 95 ? -5.407 18.669 1.126 1.00 53.84 95 THR A O 1
ATOM 790 N N . ALA A 1 96 ? -5.726 17.643 -0.836 1.00 56.44 96 ALA A N 1
ATOM 791 C CA . ALA A 1 96 ? -5.983 16.297 -0.339 1.00 56.44 96 ALA A CA 1
ATOM 792 C C . ALA A 1 96 ? -5.167 15.382 -1.252 1.00 56.44 96 ALA A C 1
ATOM 794 O O . ALA A 1 96 ? -5.461 15.387 -2.449 1.00 56.44 96 ALA A O 1
ATOM 795 N N . PRO A 1 97 ? -4.093 14.727 -0.769 1.00 54.19 97 PRO A N 1
ATOM 796 C CA . PRO A 1 97 ? -3.015 14.278 -1.642 1.00 54.19 97 PRO A CA 1
ATOM 797 C C . PRO A 1 97 ? -3.578 13.348 -2.714 1.00 54.19 97 PRO A C 1
ATOM 799 O O . PRO A 1 97 ? -3.959 12.212 -2.422 1.00 54.19 97 PRO A O 1
ATOM 802 N N . LEU A 1 98 ? -3.647 13.839 -3.957 1.00 64.94 98 LEU A N 1
ATOM 803 C CA . LEU A 1 98 ? -3.872 12.955 -5.091 1.00 64.94 98 LEU A CA 1
ATOM 804 C C . LEU A 1 98 ? -2.736 11.934 -5.069 1.00 64.94 98 LEU A C 1
ATOM 806 O O . LEU A 1 98 ? -1.600 12.319 -4.763 1.00 64.94 98 LEU A O 1
ATOM 810 N N . PRO A 1 99 ? -3.005 10.652 -5.371 1.00 70.44 99 PRO A N 1
ATOM 811 C CA . PRO A 1 99 ? -1.965 9.652 -5.257 1.00 70.44 99 PRO A CA 1
ATOM 812 C C . PRO A 1 99 ? -0.788 10.050 -6.144 1.00 70.44 99 PRO A C 1
ATOM 814 O O . PRO A 1 99 ? -0.951 10.243 -7.344 1.00 70.44 99 PRO A O 1
ATOM 817 N N . GLY A 1 100 ? 0.369 10.264 -5.528 1.00 79.69 100 GLY A N 1
ATOM 818 C CA . GLY A 1 100 ? 1.574 10.741 -6.200 1.00 79.69 100 GLY A CA 1
ATOM 819 C C . GLY A 1 100 ? 2.612 9.637 -6.324 1.00 79.69 100 GLY A C 1
ATOM 820 O O . GLY A 1 100 ? 2.309 8.456 -6.166 1.00 79.69 100 GLY A O 1
ATOM 821 N N . LEU A 1 101 ? 3.868 10.019 -6.542 1.00 83.44 101 LEU A N 1
ATOM 822 C CA . LEU A 1 101 ? 4.994 9.112 -6.319 1.00 83.44 101 LEU A CA 1
ATOM 823 C C . LEU A 1 101 ? 5.704 9.534 -5.042 1.00 83.44 101 LEU A C 1
ATOM 825 O O . LEU A 1 101 ? 5.875 10.726 -4.790 1.00 83.44 101 LEU A O 1
ATOM 829 N N . GLY A 1 102 ? 6.109 8.555 -4.248 1.00 83.62 102 GLY A N 1
ATOM 830 C CA . GLY A 1 102 ? 6.649 8.795 -2.923 1.00 83.62 102 GLY A CA 1
ATOM 831 C C . GLY A 1 102 ? 7.727 7.797 -2.539 1.00 83.62 102 GLY A C 1
ATOM 832 O O . GLY A 1 102 ? 8.062 6.893 -3.312 1.00 83.62 102 GLY A O 1
ATOM 833 N N . PRO A 1 103 ? 8.299 7.980 -1.342 1.00 84.62 103 PRO A N 1
ATOM 834 C CA . PRO A 1 103 ? 9.241 7.029 -0.789 1.00 84.62 103 PRO A CA 1
ATOM 835 C C . PRO A 1 103 ? 8.576 5.662 -0.533 1.00 84.62 103 PRO A C 1
ATOM 837 O O . PRO A 1 103 ? 7.366 5.587 -0.312 1.00 84.62 103 PRO A O 1
ATOM 840 N N . PRO A 1 104 ? 9.362 4.572 -0.501 1.00 86.75 104 PRO A N 1
ATOM 841 C CA . PRO A 1 104 ? 8.850 3.234 -0.224 1.00 86.75 104 PRO A CA 1
ATOM 842 C C . PRO A 1 104 ? 8.183 3.132 1.154 1.00 86.75 104 PRO A C 1
ATOM 844 O O . PRO A 1 104 ? 8.833 3.274 2.191 1.00 86.75 104 PRO A O 1
ATOM 847 N N . HIS A 1 105 ? 6.896 2.794 1.164 1.00 89.94 105 HIS A N 1
ATOM 848 C CA . HIS A 1 105 ? 6.093 2.560 2.369 1.00 89.94 105 HIS A CA 1
ATOM 849 C C . HIS A 1 105 ? 5.304 1.247 2.275 1.00 89.94 105 HIS A C 1
ATOM 851 O O . HIS A 1 105 ? 5.464 0.490 1.318 1.00 89.94 105 HIS A O 1
ATOM 857 N N . ARG A 1 106 ? 4.490 0.924 3.289 1.00 92.62 106 ARG A N 1
ATOM 858 C CA . ARG A 1 106 ? 3.703 -0.318 3.313 1.00 92.62 106 ARG A CA 1
ATOM 859 C C . ARG A 1 106 ? 2.761 -0.353 2.107 1.00 92.62 106 ARG A C 1
ATOM 861 O O . ARG A 1 106 ? 2.143 0.658 1.780 1.00 92.62 106 ARG A O 1
ATOM 868 N N . ALA A 1 107 ? 2.679 -1.503 1.441 1.00 94.56 107 ALA A N 1
ATOM 869 C CA . ALA A 1 107 ? 1.720 -1.707 0.363 1.00 94.56 107 ALA A CA 1
ATOM 870 C C . ALA A 1 107 ? 0.288 -1.615 0.910 1.00 94.56 107 ALA A C 1
ATOM 872 O O . ALA A 1 107 ? 0.012 -2.112 2.000 1.00 94.56 107 ALA A O 1
ATOM 873 N N . MET A 1 108 ? -0.597 -0.981 0.149 1.00 93.44 108 MET A N 1
ATOM 874 C CA . MET A 1 108 ? -2.011 -0.830 0.478 1.00 93.44 108 MET A CA 1
ATOM 875 C C . MET A 1 108 ? -2.806 -1.861 -0.321 1.00 93.44 108 MET A C 1
ATOM 877 O O . MET A 1 108 ? -3.076 -1.651 -1.503 1.00 93.44 108 MET A O 1
ATOM 881 N N . TYR A 1 109 ? -3.127 -2.990 0.308 1.00 92.88 109 TYR A N 1
ATOM 882 C CA . TYR A 1 109 ? -3.824 -4.105 -0.337 1.00 92.88 109 TYR A CA 1
ATOM 883 C C . TYR A 1 109 ? -5.347 -3.954 -0.332 1.00 92.88 109 TYR A C 1
ATOM 885 O O . TYR A 1 109 ? -5.997 -4.572 -1.171 1.00 92.88 109 TYR A O 1
ATOM 893 N N . GLY A 1 110 ? -5.906 -3.153 0.581 1.00 86.75 110 GLY A N 1
ATOM 894 C CA . GLY A 1 110 ? -7.351 -2.905 0.672 1.00 86.75 110 GLY A CA 1
ATOM 895 C C . GLY A 1 110 ? -7.884 -1.914 -0.361 1.00 86.75 110 GLY A C 1
ATOM 896 O O . GLY A 1 110 ? -9.089 -1.811 -0.568 1.00 86.75 110 GLY A O 1
ATOM 897 N N . LEU A 1 111 ? -7.003 -1.184 -1.057 1.00 83.62 111 LEU A N 1
ATOM 898 C CA . LEU A 1 111 ? -7.437 -0.273 -2.113 1.00 83.62 111 LEU A CA 1
ATOM 899 C C . LEU A 1 111 ? -7.921 -1.082 -3.319 1.00 83.62 111 LEU A C 1
ATOM 901 O O . LEU A 1 111 ? -7.143 -1.750 -4.003 1.00 83.62 111 LEU A O 1
ATOM 905 N N . SER A 1 112 ? -9.228 -1.011 -3.567 1.00 73.75 112 SER A N 1
ATOM 906 C CA . SER A 1 112 ? -9.880 -1.717 -4.665 1.00 73.75 112 SER A CA 1
ATOM 907 C C . SER A 1 112 ? -9.303 -1.319 -6.026 1.00 73.75 112 SER A C 1
ATOM 909 O O . SER A 1 112 ? -8.765 -0.224 -6.218 1.00 73.75 112 SER A O 1
ATOM 911 N N . LEU A 1 113 ? -9.477 -2.193 -7.017 1.00 70.12 113 LEU A N 1
ATOM 912 C CA . LEU A 1 113 ? -9.043 -1.940 -8.393 1.00 70.12 113 LEU A CA 1
ATOM 913 C C . LEU A 1 113 ? -9.738 -0.706 -9.003 1.00 70.12 113 LEU A C 1
ATOM 915 O O . LEU A 1 113 ? -9.149 -0.014 -9.827 1.00 70.12 113 LEU A O 1
ATOM 919 N N . LEU A 1 114 ? -10.958 -0.392 -8.555 1.00 64.44 114 LEU A N 1
ATOM 920 C CA . LEU A 1 114 ? -11.701 0.798 -8.978 1.00 64.44 114 LEU A CA 1
ATOM 921 C C . LEU A 1 114 ? -11.161 2.085 -8.331 1.00 64.44 114 LEU A C 1
ATOM 923 O O . LEU A 1 114 ? -11.074 3.107 -9.008 1.00 64.44 114 LEU A O 1
ATOM 927 N N . GLY A 1 115 ? -10.754 2.035 -7.057 1.00 68.25 115 GLY A N 1
ATOM 928 C CA . GLY A 1 115 ? -10.209 3.194 -6.340 1.00 68.25 115 GLY A CA 1
ATOM 929 C C . GLY A 1 115 ? -8.729 3.466 -6.637 1.00 68.25 115 GLY A C 1
ATOM 930 O O . GLY A 1 115 ? -8.343 4.600 -6.909 1.00 68.25 115 GLY A O 1
ATOM 931 N N . GLY A 1 116 ? -7.890 2.427 -6.618 1.00 78.12 116 GLY A N 1
ATOM 932 C CA . GLY A 1 116 ? -6.441 2.536 -6.825 1.00 78.12 116 GLY A CA 1
ATOM 933 C C . GLY A 1 116 ? -5.975 2.247 -8.255 1.00 78.12 116 GLY A C 1
ATOM 934 O O . GLY A 1 116 ? -4.962 2.794 -8.695 1.00 78.12 116 GLY A O 1
ATOM 935 N N . GLY A 1 117 ? -6.706 1.417 -9.006 1.00 86.19 117 GLY A N 1
ATOM 936 C CA . GLY A 1 117 ? -6.258 0.918 -10.310 1.00 86.19 117 GLY A CA 1
ATOM 937 C C . GLY A 1 117 ? -6.198 1.994 -11.391 1.00 86.19 117 GLY A C 1
ATOM 938 O O . GLY A 1 117 ? -5.213 2.061 -12.121 1.00 86.19 117 GLY A O 1
ATOM 939 N N . THR A 1 118 ? -7.179 2.898 -11.468 1.00 87.44 118 THR A N 1
ATOM 940 C CA . THR A 1 118 ? -7.166 3.996 -12.456 1.00 87.44 118 THR A CA 1
ATOM 941 C C . THR A 1 118 ? -5.950 4.902 -12.277 1.00 87.44 118 THR A C 1
ATOM 943 O O . THR A 1 118 ? -5.261 5.227 -13.246 1.00 87.44 118 THR A O 1
ATOM 946 N N . VAL A 1 119 ? -5.640 5.270 -11.031 1.00 88.00 119 VAL A N 1
ATOM 947 C CA . VAL A 1 119 ? -4.497 6.140 -10.728 1.00 88.00 119 VAL A CA 1
ATOM 948 C C . VAL A 1 119 ? -3.178 5.395 -10.949 1.00 88.00 119 VAL A C 1
ATOM 950 O O . VAL A 1 119 ? -2.240 5.956 -11.519 1.00 88.00 119 VAL A O 1
ATOM 953 N N . PHE A 1 120 ? -3.133 4.102 -10.613 1.00 93.06 120 PHE A N 1
ATOM 954 C CA . PHE A 1 120 ? -2.012 3.228 -10.946 1.00 93.06 120 PHE A CA 1
ATOM 955 C C . PHE A 1 120 ? -1.738 3.178 -12.452 1.00 93.06 120 PHE A C 1
ATOM 957 O O . PHE A 1 120 ? -0.602 3.398 -12.879 1.00 93.06 120 PHE A O 1
ATOM 964 N N . LEU A 1 121 ? -2.765 2.937 -13.269 1.00 93.69 121 LEU A N 1
ATOM 965 C CA . LEU A 1 121 ? -2.637 2.889 -14.725 1.00 93.69 121 LEU A CA 1
ATOM 966 C C . LEU A 1 121 ? -2.204 4.242 -15.297 1.00 93.69 121 LEU A C 1
ATOM 968 O O . LEU A 1 121 ? -1.330 4.281 -16.160 1.00 93.69 121 LEU A O 1
ATOM 972 N N . PHE A 1 122 ? -2.760 5.346 -14.793 1.00 92.06 122 PHE A N 1
ATOM 973 C CA . PHE A 1 122 ? -2.422 6.695 -15.245 1.00 92.06 122 PHE A CA 1
ATOM 974 C C . PHE A 1 122 ? -0.941 7.033 -15.022 1.00 92.06 122 PHE A C 1
ATOM 976 O O . PHE A 1 122 ? -0.232 7.384 -15.970 1.00 92.06 122 PHE A O 1
ATOM 983 N N . PHE A 1 123 ? -0.435 6.865 -13.796 1.00 92.75 123 PHE A N 1
ATOM 984 C CA . PHE A 1 123 ? 0.971 7.151 -13.495 1.00 92.75 123 PHE A CA 1
ATOM 985 C C . PHE A 1 123 ? 1.923 6.213 -14.233 1.00 92.75 123 PHE A C 1
ATOM 987 O O . PHE A 1 123 ? 2.937 6.667 -14.765 1.00 92.75 123 PHE A O 1
ATOM 994 N N . ASN A 1 124 ? 1.596 4.923 -14.336 1.00 96.38 124 ASN A N 1
ATOM 995 C CA . ASN A 1 124 ? 2.434 3.985 -15.079 1.00 96.38 124 ASN A CA 1
ATOM 996 C C . ASN A 1 124 ? 2.381 4.223 -16.600 1.00 96.38 124 ASN A C 1
ATOM 998 O O . ASN A 1 124 ? 3.378 3.991 -17.282 1.00 96.38 124 ASN A O 1
ATOM 1002 N N . ALA A 1 125 ? 1.290 4.773 -17.147 1.00 96.50 125 ALA A N 1
ATOM 1003 C CA . ALA A 1 125 ? 1.249 5.240 -18.533 1.00 96.50 125 ALA A CA 1
ATOM 1004 C C . ALA A 1 125 ? 2.186 6.441 -18.751 1.00 96.50 125 ALA A C 1
ATOM 1006 O O . ALA A 1 125 ? 2.946 6.454 -19.724 1.00 96.50 125 ALA A O 1
ATOM 1007 N N . ILE A 1 126 ? 2.200 7.414 -17.830 1.00 95.06 126 ILE A N 1
ATOM 1008 C CA . ILE A 1 126 ? 3.156 8.535 -17.856 1.00 95.06 126 ILE A CA 1
ATOM 1009 C C . ILE A 1 126 ? 4.595 8.009 -17.784 1.00 95.06 126 ILE A C 1
ATOM 1011 O O . ILE A 1 126 ? 5.427 8.376 -18.617 1.00 95.06 126 ILE A O 1
ATOM 1015 N N . GLY A 1 127 ? 4.882 7.115 -16.834 1.00 96.19 127 GLY A N 1
ATOM 1016 C CA . GLY A 1 127 ? 6.201 6.509 -16.668 1.00 96.19 127 GLY A CA 1
ATOM 1017 C C . GLY A 1 127 ? 6.657 5.755 -17.920 1.00 96.19 127 GLY A C 1
ATOM 1018 O O . GLY A 1 127 ? 7.770 5.973 -18.399 1.00 96.19 127 GLY A O 1
ATOM 1019 N N . LEU A 1 128 ? 5.775 4.957 -18.527 1.00 97.62 128 LEU A N 1
ATOM 1020 C CA . LEU A 1 128 ? 6.051 4.258 -19.781 1.00 97.62 128 LEU A CA 1
ATOM 1021 C C . LEU A 1 128 ? 6.342 5.232 -20.935 1.00 97.62 128 LEU A C 1
ATOM 1023 O O . LEU A 1 128 ? 7.286 5.021 -21.700 1.00 97.62 128 LEU A O 1
ATOM 1027 N N . LEU A 1 129 ? 5.562 6.308 -21.075 1.00 97.38 129 LEU A N 1
ATOM 1028 C CA . LEU A 1 129 ? 5.787 7.318 -22.112 1.00 97.38 129 LEU A CA 1
ATOM 1029 C C . LEU A 1 129 ? 7.142 8.012 -21.939 1.00 97.38 129 LEU A C 1
ATOM 1031 O O . LEU A 1 129 ? 7.874 8.162 -22.923 1.00 97.38 129 LEU A O 1
ATOM 1035 N N . LEU A 1 130 ? 7.500 8.392 -20.711 1.00 96.50 130 LEU A N 1
ATOM 1036 C CA . LEU A 1 130 ? 8.805 8.976 -20.389 1.00 96.50 130 LEU A CA 1
ATOM 1037 C C . LEU A 1 130 ? 9.945 7.997 -20.689 1.00 96.50 130 LEU A C 1
ATOM 1039 O O . LEU A 1 130 ? 10.920 8.372 -21.345 1.00 96.50 130 LEU A O 1
ATOM 1043 N N . PHE A 1 131 ? 9.790 6.729 -20.306 1.00 97.06 131 PHE A N 1
ATOM 1044 C CA . PHE A 1 131 ? 10.776 5.687 -20.577 1.00 97.06 131 PHE A CA 1
ATOM 1045 C C . PHE A 1 131 ? 10.976 5.467 -22.087 1.00 97.06 131 PHE A C 1
ATOM 1047 O O . PHE A 1 131 ? 12.105 5.463 -22.581 1.00 97.06 131 PHE A O 1
ATOM 1054 N N . ILE A 1 132 ? 9.892 5.409 -22.870 1.00 97.44 132 ILE A N 1
ATOM 1055 C CA . ILE A 1 132 ? 9.955 5.329 -24.340 1.00 97.44 132 ILE A CA 1
ATOM 1056 C C . ILE A 1 132 ? 10.659 6.555 -24.935 1.00 97.44 132 ILE A C 1
ATOM 1058 O O . ILE A 1 132 ? 11.423 6.419 -25.894 1.00 97.44 132 ILE A O 1
ATOM 1062 N N . ARG A 1 133 ? 10.398 7.764 -24.422 1.00 96.62 133 ARG A N 1
ATOM 1063 C CA . ARG A 1 133 ? 11.046 8.998 -24.903 1.00 96.62 133 ARG A CA 1
ATOM 1064 C C . ARG A 1 133 ? 12.551 8.966 -24.651 1.00 96.62 133 ARG A C 1
ATOM 1066 O O . ARG A 1 133 ? 13.310 9.265 -25.573 1.00 96.62 133 ARG A O 1
ATOM 1073 N N . MET A 1 134 ? 12.971 8.520 -23.469 1.00 96.00 134 MET A N 1
ATOM 1074 C CA . MET A 1 134 ? 14.379 8.288 -23.144 1.00 96.00 134 MET A CA 1
ATOM 1075 C C . MET A 1 134 ? 15.013 7.272 -24.110 1.00 96.00 134 MET A C 1
ATOM 1077 O O . MET A 1 134 ? 16.043 7.553 -24.720 1.00 96.00 134 MET A O 1
ATOM 1081 N N . LYS A 1 135 ? 14.363 6.129 -24.352 1.00 96.00 135 LYS A N 1
ATOM 1082 C CA . LYS A 1 135 ? 14.865 5.109 -25.291 1.00 96.00 135 LYS A CA 1
ATOM 1083 C C . LYS A 1 135 ? 14.942 5.606 -26.733 1.00 96.00 135 LYS A C 1
ATOM 1085 O O . LYS A 1 135 ? 15.887 5.283 -27.451 1.00 96.00 135 LYS A O 1
ATOM 1090 N N . LYS A 1 136 ? 13.993 6.444 -27.169 1.00 96.50 136 LYS A N 1
ATOM 1091 C CA . LYS A 1 136 ? 14.053 7.110 -28.483 1.00 96.50 136 LYS A CA 1
ATOM 1092 C C . LYS A 1 136 ? 15.282 8.013 -28.606 1.00 96.50 136 LYS A C 1
ATOM 1094 O O . LYS A 1 136 ? 15.870 8.043 -29.686 1.00 96.50 136 LYS A O 1
ATOM 1099 N N . LEU A 1 137 ? 15.673 8.709 -27.536 1.00 95.31 137 LEU A N 1
ATOM 1100 C CA . LEU A 1 137 ? 16.894 9.516 -27.518 1.00 95.31 137 LEU A CA 1
ATOM 1101 C C . LEU A 1 137 ? 18.134 8.628 -27.685 1.00 95.31 137 LEU A C 1
ATOM 1103 O O . LEU A 1 137 ? 18.973 8.923 -28.530 1.00 95.31 137 LEU A O 1
ATOM 1107 N N . ILE A 1 138 ? 18.204 7.497 -26.974 1.00 93.19 138 ILE A N 1
ATOM 1108 C CA . ILE A 1 138 ? 19.292 6.518 -27.136 1.00 93.19 138 ILE A CA 1
ATOM 1109 C C . ILE A 1 138 ? 19.358 6.022 -28.588 1.00 93.19 138 ILE A C 1
ATOM 1111 O O . ILE A 1 138 ? 20.415 6.130 -29.212 1.00 93.19 138 ILE A O 1
ATOM 1115 N N . CYS A 1 139 ? 18.227 5.597 -29.165 1.00 95.12 139 CYS A N 1
ATOM 1116 C CA . CYS A 1 139 ? 18.149 5.171 -30.570 1.00 95.12 139 CYS A CA 1
ATOM 1117 C C . CYS A 1 139 ? 18.691 6.235 -31.534 1.00 95.12 139 CYS A C 1
ATOM 1119 O O . CYS A 1 139 ? 19.420 5.912 -32.469 1.00 95.12 139 CYS A O 1
ATOM 1121 N N . TRP A 1 140 ? 18.326 7.502 -31.311 1.00 95.31 140 TRP A N 1
ATOM 1122 C CA . TRP A 1 140 ? 18.759 8.620 -32.147 1.00 95.31 140 TRP A CA 1
ATOM 1123 C C . TRP A 1 140 ? 20.262 8.878 -32.018 1.00 95.31 140 TRP A C 1
ATOM 1125 O O . TRP A 1 140 ? 20.950 8.991 -33.030 1.00 95.31 140 TRP A O 1
ATOM 1135 N N . THR A 1 141 ? 20.797 8.879 -30.793 1.00 93.75 141 THR A N 1
ATOM 1136 C CA . THR A 1 141 ? 22.239 9.075 -30.559 1.00 93.75 141 THR A CA 1
ATOM 1137 C C . THR A 1 141 ? 23.101 7.957 -31.146 1.00 93.75 141 THR A C 1
ATOM 1139 O O . THR A 1 141 ? 24.228 8.214 -31.559 1.00 93.75 141 THR A O 1
ATOM 1142 N N . LEU A 1 142 ? 22.575 6.731 -31.204 1.00 93.50 142 LEU A N 1
ATOM 1143 C CA . LEU A 1 142 ? 23.256 5.571 -31.780 1.00 93.50 142 LEU A CA 1
ATOM 1144 C C . LEU A 1 142 ? 22.997 5.402 -33.284 1.00 93.50 142 LEU A C 1
ATOM 1146 O O . LEU A 1 142 ? 23.570 4.499 -33.885 1.00 93.50 142 LEU A O 1
ATOM 1150 N N . LYS A 1 143 ? 22.161 6.261 -33.889 1.00 95.56 143 LYS A N 1
ATOM 1151 C CA . LYS A 1 143 ? 21.777 6.203 -35.309 1.00 95.56 143 LYS A CA 1
ATOM 1152 C C . LYS A 1 143 ? 21.293 4.808 -35.735 1.00 95.56 143 LYS A C 1
ATOM 1154 O O . LYS A 1 143 ? 21.655 4.326 -36.805 1.00 95.56 143 LYS A O 1
ATOM 1159 N N . LEU A 1 144 ? 20.495 4.167 -34.877 1.00 94.69 144 LEU A N 1
ATOM 1160 C CA . LEU A 1 144 ? 19.962 2.827 -35.137 1.00 94.69 144 LEU A CA 1
ATOM 1161 C C . LEU A 1 144 ? 19.060 2.826 -36.371 1.00 94.69 144 LEU A C 1
ATOM 1163 O O . LEU A 1 144 ? 18.313 3.786 -36.602 1.00 94.69 144 LEU A O 1
ATOM 1167 N N . ASP A 1 145 ? 19.082 1.727 -37.121 1.00 95.62 145 ASP A N 1
ATOM 1168 C CA . ASP A 1 145 ? 18.147 1.545 -38.225 1.00 95.62 145 ASP A CA 1
ATOM 1169 C C . ASP A 1 145 ? 16.699 1.350 -37.721 1.00 95.62 145 ASP A C 1
ATOM 1171 O O . ASP A 1 145 ? 16.412 1.258 -36.520 1.00 95.62 145 ASP A O 1
ATOM 1175 N N . LEU A 1 146 ? 15.732 1.317 -38.644 1.00 96.31 146 LEU A N 1
ATOM 1176 C CA . LEU A 1 146 ? 14.317 1.204 -38.283 1.00 96.31 146 LEU A CA 1
ATOM 1177 C C . LEU A 1 146 ? 13.983 -0.116 -37.567 1.00 96.31 146 LEU A C 1
ATOM 1179 O O . LEU A 1 146 ? 13.103 -0.128 -36.699 1.00 96.31 146 LEU A O 1
ATOM 1183 N N . ARG A 1 147 ? 14.652 -1.218 -37.922 1.00 95.88 147 ARG A N 1
ATOM 1184 C CA . ARG A 1 147 ? 14.400 -2.548 -37.355 1.00 95.88 147 ARG A CA 1
ATOM 1185 C C . ARG A 1 147 ? 14.942 -2.624 -35.931 1.00 95.88 147 ARG A C 1
ATOM 1187 O O . ARG A 1 147 ? 14.194 -2.989 -35.025 1.00 95.88 147 ARG A O 1
ATOM 1194 N N . GLU A 1 148 ? 16.187 -2.206 -35.731 1.00 94.81 148 GLU A N 1
ATOM 1195 C CA . GLU A 1 148 ? 16.855 -2.109 -34.430 1.00 94.81 148 GLU A CA 1
ATOM 1196 C C . GLU A 1 148 ? 16.081 -1.185 -33.487 1.00 94.81 148 GLU A C 1
ATOM 1198 O O . GLU A 1 148 ? 15.766 -1.558 -32.356 1.00 94.81 148 GLU A O 1
ATOM 1203 N N . ARG A 1 149 ? 15.665 -0.009 -33.977 1.00 96.44 149 ARG A N 1
ATOM 1204 C CA . ARG A 1 149 ? 14.847 0.936 -33.209 1.00 96.44 149 ARG A CA 1
ATOM 1205 C C . ARG A 1 149 ? 13.523 0.320 -32.760 1.00 96.44 149 ARG A C 1
ATOM 1207 O O . ARG A 1 149 ? 13.119 0.511 -31.614 1.00 96.44 149 ARG A O 1
ATOM 1214 N N . ARG A 1 150 ? 12.814 -0.387 -33.647 1.00 97.25 150 ARG A N 1
ATOM 1215 C CA . ARG A 1 150 ? 11.548 -1.055 -33.295 1.00 97.25 150 ARG A CA 1
ATOM 1216 C C . ARG A 1 150 ? 11.774 -2.145 -32.250 1.00 97.25 150 ARG A C 1
ATOM 1218 O O . ARG A 1 150 ? 11.016 -2.189 -31.285 1.00 97.25 150 ARG A O 1
ATOM 1225 N N . ALA A 1 151 ? 12.815 -2.961 -32.415 1.00 96.69 151 ALA A N 1
ATOM 1226 C CA . ALA A 1 151 ? 13.166 -4.017 -31.471 1.00 96.69 151 ALA A CA 1
ATOM 1227 C C . ALA A 1 151 ? 13.487 -3.455 -30.076 1.00 96.69 151 ALA A C 1
ATOM 1229 O O . ALA A 1 151 ? 12.892 -3.901 -29.097 1.00 96.69 151 ALA A O 1
ATOM 1230 N N . LEU A 1 152 ? 14.332 -2.419 -29.991 1.00 95.75 152 LEU A N 1
ATOM 1231 C CA . LEU A 1 152 ? 14.707 -1.778 -28.725 1.00 95.75 152 LEU A CA 1
ATOM 1232 C C . LEU A 1 152 ? 13.490 -1.178 -28.005 1.00 95.75 152 LEU A C 1
ATOM 1234 O O . LEU A 1 152 ? 13.273 -1.406 -26.816 1.00 95.75 152 LEU A O 1
ATOM 1238 N N . LEU A 1 153 ? 12.652 -0.433 -28.735 1.00 97.19 153 LEU A N 1
ATOM 1239 C CA . LEU A 1 153 ? 11.455 0.183 -28.160 1.00 97.19 153 LEU A CA 1
ATOM 1240 C C . LEU A 1 153 ? 10.421 -0.860 -27.728 1.00 97.19 153 LEU A C 1
ATOM 1242 O O . LEU A 1 153 ? 9.741 -0.652 -26.726 1.00 97.19 153 LEU A O 1
ATOM 1246 N N . HIS A 1 154 ? 10.283 -1.962 -28.467 1.00 96.88 154 HIS A N 1
ATOM 1247 C CA . HIS A 1 154 ? 9.414 -3.067 -28.073 1.00 96.88 154 HIS A CA 1
ATOM 1248 C C . HIS A 1 154 ? 9.930 -3.744 -26.800 1.00 96.88 154 HIS A C 1
ATOM 1250 O O . HIS A 1 154 ? 9.172 -3.889 -25.845 1.00 96.88 154 HIS A O 1
ATOM 1256 N N . ALA A 1 155 ? 11.222 -4.082 -26.751 1.00 95.12 155 ALA A N 1
ATOM 1257 C CA . ALA A 1 155 ? 11.858 -4.662 -25.571 1.00 95.12 155 ALA A CA 1
ATOM 1258 C C . ALA A 1 155 ? 11.685 -3.767 -24.333 1.00 95.12 155 ALA A C 1
ATOM 1260 O O . ALA A 1 155 ? 11.286 -4.248 -23.279 1.00 95.12 155 ALA A O 1
ATOM 1261 N N . SER A 1 156 ? 11.866 -2.453 -24.491 1.00 94.50 156 SER A N 1
ATOM 1262 C CA . SER A 1 156 ? 11.681 -1.469 -23.417 1.00 94.50 156 SER A CA 1
ATOM 1263 C C . SER A 1 156 ? 10.233 -1.378 -22.918 1.00 94.50 156 SER A C 1
ATOM 1265 O O . SER A 1 156 ? 9.984 -1.252 -21.722 1.00 94.50 156 SER A O 1
ATOM 1267 N N . LYS A 1 157 ? 9.246 -1.445 -23.820 1.00 97.12 157 LYS A N 1
ATOM 1268 C CA . LYS A 1 157 ? 7.833 -1.491 -23.414 1.00 97.12 157 LYS A CA 1
ATOM 1269 C C . LYS A 1 157 ? 7.543 -2.750 -22.610 1.00 97.12 157 LYS A C 1
ATOM 1271 O O . LYS A 1 157 ? 6.926 -2.665 -21.554 1.00 97.12 157 LYS A O 1
ATOM 1276 N N . MET A 1 158 ? 8.005 -3.896 -23.107 1.00 96.50 158 MET A N 1
ATOM 1277 C CA . MET A 1 158 ? 7.788 -5.178 -22.448 1.00 96.50 158 MET A CA 1
ATOM 1278 C C . MET A 1 158 ? 8.478 -5.226 -21.088 1.00 96.50 158 MET A C 1
ATOM 1280 O O . MET A 1 158 ? 7.836 -5.624 -20.128 1.00 96.50 158 MET A O 1
ATOM 1284 N N . SER A 1 159 ? 9.725 -4.764 -20.960 1.00 95.69 159 SER A N 1
ATOM 1285 C CA . SER A 1 159 ? 10.419 -4.749 -19.666 1.00 95.69 159 SER A CA 1
ATOM 1286 C C . SER A 1 159 ? 9.699 -3.879 -18.634 1.00 95.69 159 SER A C 1
ATOM 1288 O O . SER A 1 159 ? 9.567 -4.290 -17.484 1.00 95.69 159 SER A O 1
ATOM 1290 N N . TYR A 1 160 ? 9.164 -2.725 -19.047 1.00 97.12 160 TYR A N 1
ATOM 1291 C CA . TYR A 1 160 ? 8.369 -1.869 -18.168 1.00 97.12 160 TYR A CA 1
ATOM 1292 C C . TYR A 1 160 ? 7.058 -2.545 -17.753 1.00 97.12 160 TYR A C 1
ATOM 1294 O O . TYR A 1 160 ? 6.768 -2.622 -16.566 1.00 97.12 160 TYR A O 1
ATOM 1302 N N . ILE A 1 161 ? 6.293 -3.086 -18.709 1.00 96.94 161 ILE A N 1
ATOM 1303 C CA . ILE A 1 161 ? 5.018 -3.775 -18.442 1.00 96.94 161 ILE A CA 1
ATOM 1304 C C . ILE A 1 161 ? 5.232 -5.000 -17.542 1.00 96.94 161 ILE A C 1
ATOM 1306 O O . ILE A 1 161 ? 4.496 -5.188 -16.576 1.00 96.94 161 ILE A O 1
ATOM 1310 N N . LEU A 1 162 ? 6.261 -5.806 -17.813 1.00 96.88 162 LEU A N 1
ATOM 1311 C CA . LEU A 1 162 ? 6.614 -6.967 -16.996 1.00 96.88 162 LEU A CA 1
ATOM 1312 C C . LEU A 1 162 ? 6.999 -6.558 -15.569 1.00 96.88 162 LEU A C 1
ATOM 1314 O O . LEU A 1 162 ? 6.631 -7.250 -14.624 1.00 96.88 162 LEU A O 1
ATOM 1318 N N . ALA A 1 163 ? 7.664 -5.412 -15.393 1.00 97.06 163 ALA A N 1
ATOM 1319 C CA . ALA A 1 163 ? 7.973 -4.875 -14.070 1.00 97.06 163 ALA A CA 1
ATOM 1320 C C . ALA A 1 163 ? 6.725 -4.422 -13.286 1.00 97.06 163 ALA A C 1
ATOM 1322 O O . ALA A 1 163 ? 6.807 -4.275 -12.069 1.00 97.06 163 ALA A O 1
ATOM 1323 N N . LEU A 1 164 ? 5.568 -4.236 -13.935 1.00 97.25 164 LEU A N 1
ATOM 1324 C CA . LEU A 1 164 ? 4.303 -3.935 -13.251 1.00 97.25 164 LEU A CA 1
ATOM 1325 C C . LEU A 1 164 ? 3.564 -5.185 -12.769 1.00 97.25 164 LEU A C 1
ATOM 1327 O O . LEU A 1 164 ? 2.748 -5.083 -11.852 1.00 97.25 164 LEU A O 1
ATOM 1331 N N . LEU A 1 165 ? 3.834 -6.352 -13.366 1.00 96.56 165 LEU A N 1
ATOM 1332 C CA . LEU A 1 165 ? 3.109 -7.588 -13.061 1.00 96.56 165 LEU A CA 1
ATOM 1333 C C . LEU A 1 165 ? 3.120 -7.941 -11.571 1.00 96.56 165 LEU A C 1
ATOM 1335 O O . LEU A 1 165 ? 2.044 -8.251 -11.058 1.00 96.56 165 LEU A O 1
ATOM 1339 N N . PRO A 1 166 ? 4.252 -7.849 -10.842 1.00 96.44 166 PRO A N 1
ATOM 1340 C CA . PRO A 1 166 ? 4.248 -8.124 -9.412 1.00 96.44 166 PRO A CA 1
ATOM 1341 C C . PRO A 1 166 ? 3.219 -7.275 -8.652 1.00 96.44 166 PRO A C 1
ATOM 1343 O O . PRO A 1 166 ? 2.525 -7.806 -7.790 1.00 96.44 166 PRO A O 1
ATOM 1346 N N . TYR A 1 167 ? 3.060 -5.989 -8.994 1.00 95.62 167 TYR A N 1
ATOM 1347 C CA . TYR A 1 167 ? 2.102 -5.099 -8.327 1.00 95.62 167 TYR A CA 1
ATOM 1348 C C . TYR A 1 167 ? 0.657 -5.516 -8.579 1.00 95.62 167 TYR A C 1
ATOM 1350 O O . TYR A 1 167 ? -0.136 -5.551 -7.642 1.00 95.62 167 TYR A O 1
ATOM 1358 N N . VAL A 1 168 ? 0.327 -5.864 -9.823 1.00 94.81 168 VAL A N 1
ATOM 1359 C CA . VAL A 1 168 ? -1.029 -6.284 -10.201 1.00 94.81 168 VAL A CA 1
ATOM 1360 C C . VAL A 1 168 ? -1.374 -7.626 -9.557 1.00 94.81 168 VAL A C 1
ATOM 1362 O O . VAL A 1 168 ? -2.412 -7.749 -8.916 1.00 94.81 168 VAL A O 1
ATOM 1365 N N . VAL A 1 169 ? -0.475 -8.612 -9.648 1.00 94.38 169 VAL A N 1
ATOM 1366 C CA . VAL A 1 169 ? -0.686 -9.964 -9.099 1.00 94.38 169 VAL A CA 1
ATOM 1367 C C . VAL A 1 169 ? -0.841 -9.942 -7.577 1.00 94.38 169 VAL A C 1
ATOM 1369 O O . VAL A 1 169 ? -1.637 -10.689 -7.017 1.00 94.38 169 VAL A O 1
ATOM 1372 N N . ALA A 1 170 ? -0.089 -9.082 -6.891 1.00 93.25 170 ALA A N 1
ATOM 1373 C CA . ALA A 1 170 ? -0.135 -8.964 -5.438 1.00 93.25 170 ALA A CA 1
ATOM 1374 C C . ALA A 1 170 ? -1.218 -8.017 -4.905 1.00 93.25 170 ALA A C 1
ATOM 1376 O O . ALA A 1 170 ? -1.294 -7.849 -3.686 1.00 93.25 170 ALA A O 1
ATOM 1377 N N . ASN A 1 171 ? -1.970 -7.350 -5.785 1.00 93.19 171 ASN A N 1
ATOM 1378 C CA . ASN A 1 171 ? -2.810 -6.199 -5.452 1.00 93.19 171 ASN A CA 1
ATOM 1379 C C . ASN A 1 171 ? -2.055 -5.090 -4.680 1.00 93.19 171 ASN A C 1
ATOM 1381 O O . ASN A 1 171 ? -2.586 -4.469 -3.769 1.00 93.19 171 ASN A O 1
ATOM 1385 N N . ALA A 1 172 ? -0.783 -4.860 -5.014 1.00 94.88 172 ALA A N 1
ATOM 1386 C CA . ALA A 1 172 ? 0.096 -3.864 -4.393 1.00 94.88 172 ALA A CA 1
ATOM 1387 C C . ALA A 1 172 ? 0.248 -2.613 -5.279 1.00 94.88 172 ALA A C 1
ATOM 1389 O O . ALA A 1 172 ? 1.352 -2.096 -5.463 1.00 94.88 172 ALA A O 1
ATOM 1390 N N . MET A 1 173 ? -0.855 -2.150 -5.875 1.00 95.19 173 MET A N 1
ATOM 1391 C CA . MET A 1 173 ? -0.872 -1.032 -6.833 1.00 95.19 173 MET A CA 1
ATOM 1392 C C . MET A 1 173 ? -0.569 0.328 -6.188 1.00 95.19 173 MET A C 1
ATOM 1394 O O . MET A 1 173 ? -0.150 1.262 -6.872 1.00 95.19 173 MET A O 1
ATOM 1398 N N . ALA A 1 174 ? -0.723 0.430 -4.871 1.00 93.50 174 ALA A N 1
ATOM 1399 C CA . ALA A 1 174 ? -0.389 1.617 -4.106 1.00 93.50 174 ALA A CA 1
ATOM 1400 C C . ALA A 1 174 ? 0.349 1.260 -2.812 1.00 93.50 174 ALA A C 1
ATOM 1402 O O . ALA A 1 174 ? 0.339 0.117 -2.346 1.00 93.50 174 ALA A O 1
ATOM 1403 N N . HIS A 1 175 ? 1.003 2.257 -2.233 1.00 93.62 175 HIS A N 1
ATOM 1404 C CA . HIS A 1 175 ? 1.696 2.167 -0.960 1.00 93.62 175 HIS A CA 1
ATOM 1405 C C . HIS A 1 175 ? 1.669 3.504 -0.236 1.00 93.62 175 HIS A C 1
ATOM 1407 O O . HIS A 1 175 ? 1.443 4.544 -0.844 1.00 93.62 175 HIS A O 1
ATOM 1413 N N . GLY A 1 176 ? 1.924 3.492 1.066 1.00 90.50 176 GLY A N 1
ATOM 1414 C CA . GLY A 1 176 ? 1.899 4.720 1.843 1.00 90.50 176 GLY A CA 1
ATOM 1415 C C . GLY A 1 176 ? 1.747 4.479 3.332 1.00 90.50 176 GLY A C 1
ATOM 1416 O O . GLY A 1 176 ? 2.141 3.429 3.843 1.00 90.50 176 GLY A O 1
ATOM 1417 N N . TRP A 1 177 ? 1.174 5.454 4.024 1.00 88.00 177 TRP A N 1
ATOM 1418 C CA . TRP A 1 177 ? 0.943 5.382 5.463 1.00 88.00 177 TRP A CA 1
ATOM 1419 C C . TRP A 1 177 ? -0.430 5.942 5.832 1.00 88.00 177 TRP A C 1
ATOM 1421 O O . TRP A 1 177 ? -1.050 6.693 5.073 1.00 88.00 177 TRP A O 1
ATOM 1431 N N . ALA A 1 178 ? -0.906 5.563 7.014 1.00 87.81 178 ALA A N 1
ATOM 1432 C CA . ALA A 1 178 ? -2.127 6.105 7.583 1.00 87.81 178 ALA A CA 1
ATOM 1433 C C . ALA A 1 178 ? -1.848 7.375 8.383 1.00 87.81 178 ALA A C 1
ATOM 1435 O O . ALA A 1 178 ? -1.031 7.382 9.301 1.00 87.81 178 ALA A O 1
ATOM 1436 N N . GLY A 1 179 ? -2.558 8.446 8.047 1.00 83.50 179 GLY A N 1
ATOM 1437 C CA . GLY A 1 179 ? -2.596 9.684 8.813 1.00 83.50 179 GLY A CA 1
ATOM 1438 C C . GLY A 1 179 ? -3.567 9.618 9.993 1.00 83.50 179 GLY A C 1
ATOM 1439 O O . GLY A 1 179 ? -4.154 8.579 10.313 1.00 83.50 179 GLY A O 1
ATOM 1440 N N . GLY A 1 180 ? -3.744 10.759 10.660 1.00 81.88 180 GLY A N 1
ATOM 1441 C CA . GLY A 1 180 ? -4.465 10.841 11.933 1.00 81.88 180 GLY A CA 1
ATOM 1442 C C . GLY A 1 180 ? -5.906 10.322 11.889 1.00 81.88 180 GLY A C 1
ATOM 1443 O O . GLY A 1 180 ? -6.311 9.599 12.792 1.00 81.88 180 GLY A O 1
ATOM 1444 N N . TYR A 1 181 ? -6.684 10.636 10.848 1.00 84.00 181 TYR A N 1
ATOM 1445 C CA . TYR A 1 181 ? -8.102 10.242 10.786 1.00 84.00 181 TYR A CA 1
ATOM 1446 C C . TYR A 1 181 ? -8.317 8.734 10.679 1.00 84.00 181 TYR A C 1
ATOM 1448 O O . TYR A 1 181 ? -9.240 8.220 11.301 1.00 84.00 181 TYR A O 1
ATOM 1456 N N . VAL A 1 182 ? -7.445 8.014 9.973 1.00 87.25 182 VAL A N 1
ATOM 1457 C CA . VAL A 1 182 ? -7.544 6.549 9.866 1.00 87.25 182 VAL A CA 1
ATOM 1458 C C . VAL A 1 182 ? -7.234 5.900 11.214 1.00 87.25 182 VAL A C 1
ATOM 1460 O O . VAL A 1 182 ? -7.957 5.015 11.666 1.00 87.25 182 VAL A O 1
ATOM 1463 N N . ASN A 1 183 ? -6.212 6.406 11.912 1.00 85.94 183 ASN A N 1
ATOM 1464 C CA . ASN A 1 183 ? -5.899 5.972 13.273 1.00 85.94 183 ASN A CA 1
ATOM 1465 C C . ASN A 1 183 ? -7.057 6.272 14.245 1.00 85.94 183 ASN A C 1
ATOM 1467 O O . ASN A 1 183 ? -7.420 5.418 15.051 1.00 85.94 183 ASN A O 1
ATOM 1471 N N . ARG A 1 184 ? -7.693 7.446 14.129 1.00 84.19 184 ARG A N 1
ATOM 1472 C CA . ARG A 1 184 ? -8.884 7.806 14.922 1.00 84.19 184 ARG A CA 1
ATOM 1473 C C . ARG A 1 184 ? -10.101 6.944 14.591 1.00 84.19 184 ARG A C 1
ATOM 1475 O O . ARG A 1 184 ? -10.873 6.652 15.499 1.00 84.19 184 ARG A O 1
ATOM 1482 N N . GLY A 1 185 ? -10.258 6.521 13.336 1.00 88.62 185 GLY A N 1
ATOM 1483 C CA . GLY A 1 185 ? -11.312 5.596 12.916 1.00 88.62 185 GLY A CA 1
ATOM 1484 C C . GLY A 1 185 ? -11.279 4.292 13.714 1.00 88.62 185 GLY A C 1
ATOM 1485 O O . GLY A 1 185 ? -12.311 3.857 14.208 1.00 88.62 185 GLY A O 1
ATOM 1486 N N . CYS A 1 186 ? -10.084 3.747 13.971 1.00 90.19 186 CYS A N 1
ATOM 1487 C CA . CYS A 1 186 ? -9.919 2.565 14.824 1.00 90.19 186 CYS A CA 1
ATOM 1488 C C 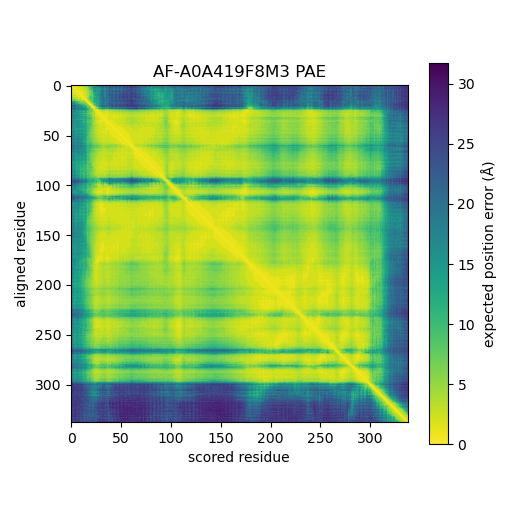. CYS A 1 186 ? -10.457 2.781 16.251 1.00 90.19 186 CYS A C 1
ATOM 1490 O O . CYS A 1 186 ? -11.165 1.929 16.783 1.00 90.19 186 CYS A O 1
ATOM 1492 N N . GLY A 1 187 ? -10.152 3.930 16.865 1.00 88.94 187 GLY A N 1
ATOM 1493 C CA . GLY A 1 187 ? -10.674 4.273 18.192 1.00 88.94 187 GLY A CA 1
ATOM 1494 C C . GLY A 1 187 ? -12.194 4.445 18.199 1.00 88.94 187 GLY A C 1
ATOM 1495 O O . GLY A 1 187 ? -12.858 3.966 19.112 1.00 88.94 187 GLY A O 1
ATOM 1496 N N . ARG A 1 188 ? -12.753 5.071 17.155 1.00 89.00 188 ARG A N 1
ATOM 1497 C CA . ARG A 1 188 ? -14.204 5.230 16.993 1.00 89.00 188 ARG A CA 1
ATOM 1498 C C . ARG A 1 188 ? -14.920 3.878 16.919 1.00 89.00 188 ARG A C 1
ATOM 1500 O O . ARG A 1 188 ? -15.902 3.694 17.630 1.00 89.00 188 ARG A O 1
ATOM 1507 N N . GLN A 1 189 ? -14.421 2.943 16.110 1.00 92.31 189 GLN A N 1
ATOM 1508 C CA . GLN A 1 189 ? -15.005 1.603 15.984 1.00 92.31 189 GLN A CA 1
ATOM 1509 C C . GLN A 1 189 ? -14.930 0.817 17.299 1.00 92.31 189 GLN A C 1
ATOM 1511 O O . GLN A 1 189 ? -15.933 0.255 17.731 1.00 92.31 189 GLN A O 1
ATOM 1516 N N . LEU A 1 190 ? -13.783 0.850 17.995 1.00 92.62 190 LEU A N 1
ATOM 1517 C CA . LEU A 1 190 ? -13.664 0.270 19.340 1.00 92.62 190 LEU A CA 1
ATOM 1518 C C . LEU A 1 190 ? -14.686 0.859 20.314 1.00 92.62 190 LEU A C 1
ATOM 1520 O O . LEU A 1 190 ? -15.160 0.153 21.199 1.00 92.62 190 LEU A O 1
ATOM 1524 N N . GLY A 1 191 ? -15.035 2.133 20.152 1.00 90.31 191 GLY A N 1
ATOM 1525 C CA . GLY A 1 191 ? -16.049 2.762 20.977 1.00 90.31 191 GLY A CA 1
ATOM 1526 C C . GLY A 1 191 ? -17.467 2.357 20.699 1.00 90.31 191 GLY A C 1
ATOM 1527 O O . GLY A 1 191 ? -18.191 2.055 21.634 1.00 90.31 191 GLY A O 1
ATOM 1528 N N . MET A 1 192 ? -17.835 2.245 19.431 1.00 92.00 192 MET A N 1
ATOM 1529 C CA . MET A 1 192 ? -19.125 1.677 19.052 1.00 92.00 192 MET A CA 1
ATOM 1530 C C . MET A 1 192 ? -19.271 0.233 19.562 1.00 92.00 192 MET A C 1
ATOM 1532 O O . MET A 1 192 ? -20.324 -0.138 20.075 1.00 92.00 192 MET A O 1
ATOM 1536 N N . LEU A 1 193 ? -18.198 -0.568 19.491 1.00 94.81 193 LEU A N 1
ATOM 1537 C CA . LEU A 1 193 ? -18.164 -1.907 20.092 1.00 94.81 193 LEU A CA 1
ATOM 1538 C C . LEU A 1 193 ? -18.280 -1.854 21.624 1.00 94.81 193 LEU A C 1
ATOM 1540 O O . LEU A 1 193 ? -18.942 -2.702 22.216 1.00 94.81 193 LEU A O 1
ATOM 1544 N N . GLY A 1 194 ? -17.669 -0.857 22.267 1.00 94.62 194 GLY A N 1
ATOM 1545 C CA . GLY A 1 194 ? -17.796 -0.617 23.704 1.00 94.62 194 GLY A CA 1
ATOM 1546 C C . GLY A 1 194 ? -19.214 -0.245 24.134 1.00 94.62 194 GLY A C 1
ATOM 1547 O O . GLY A 1 194 ? -19.735 -0.837 25.077 1.00 94.62 194 GLY A O 1
ATOM 1548 N N . ASP A 1 195 ? -19.861 0.667 23.410 1.00 92.50 195 ASP A N 1
ATOM 1549 C CA . ASP A 1 195 ? -21.260 1.048 23.625 1.00 92.50 195 ASP A CA 1
ATOM 1550 C C . ASP A 1 195 ? -22.180 -0.180 23.497 1.00 92.50 195 ASP A C 1
ATOM 1552 O O . ASP A 1 195 ? -23.043 -0.408 24.347 1.00 92.50 195 ASP A O 1
ATOM 1556 N N . ALA A 1 196 ? -21.949 -1.030 22.489 1.00 95.12 196 ALA A N 1
ATOM 1557 C CA . ALA A 1 196 ? -22.709 -2.265 22.297 1.00 95.12 196 ALA A CA 1
ATOM 1558 C C . ALA A 1 196 ? -22.464 -3.301 23.409 1.00 95.12 196 ALA A C 1
ATOM 1560 O O . ALA A 1 196 ? -23.408 -3.950 23.861 1.00 95.12 196 ALA A O 1
ATOM 1561 N N . LEU A 1 197 ? -21.224 -3.432 23.897 1.00 96.75 197 LEU A N 1
ATOM 1562 C CA . LEU A 1 197 ? -20.897 -4.274 25.056 1.00 96.75 197 LEU A CA 1
ATOM 1563 C C . LEU A 1 197 ? -21.629 -3.807 26.322 1.00 96.75 197 LEU A C 1
ATOM 1565 O O . LEU A 1 197 ? -22.112 -4.639 27.089 1.00 96.75 197 LEU A O 1
ATOM 1569 N N . ILE A 1 198 ? -21.746 -2.494 26.530 1.00 95.31 198 ILE A N 1
ATOM 1570 C CA . ILE A 1 198 ? -22.494 -1.923 27.659 1.00 95.31 198 ILE A CA 1
ATOM 1571 C C . ILE A 1 198 ? -23.989 -2.182 27.498 1.00 95.31 198 ILE A C 1
ATOM 1573 O O . ILE A 1 198 ? -24.623 -2.631 28.451 1.00 95.31 198 ILE A O 1
ATOM 1577 N N . GLY A 1 199 ? -24.547 -1.961 26.304 1.00 95.38 199 GLY A N 1
ATOM 1578 C CA . GLY A 1 199 ? -25.948 -2.270 26.012 1.00 95.38 199 GLY A CA 1
ATOM 1579 C C . GLY A 1 199 ? -26.278 -3.743 26.271 1.00 95.38 199 GLY A C 1
ATOM 1580 O O . GLY A 1 199 ? -27.276 -4.052 26.926 1.00 95.38 199 GLY A O 1
ATOM 1581 N N . TYR A 1 200 ? -25.387 -4.647 25.851 1.00 97.69 200 TYR A N 1
ATOM 1582 C CA . TYR A 1 200 ? -25.489 -6.069 26.164 1.00 97.69 200 TYR A CA 1
ATOM 1583 C C . TYR A 1 200 ? -25.465 -6.319 27.677 1.00 97.69 200 TYR A C 1
ATOM 1585 O O . TYR A 1 200 ? -26.346 -7.008 28.192 1.00 97.69 200 TYR A O 1
ATOM 1593 N N . ALA A 1 201 ? -24.495 -5.753 28.403 1.00 97.12 201 ALA A N 1
ATOM 1594 C CA . ALA A 1 201 ? -24.358 -5.962 29.844 1.00 97.12 201 ALA A CA 1
ATOM 1595 C C . ALA A 1 201 ? -25.580 -5.452 30.621 1.00 97.12 201 ALA A C 1
ATOM 1597 O O . ALA A 1 201 ? -26.103 -6.158 31.483 1.00 97.12 201 ALA A O 1
ATOM 1598 N N . GLN A 1 202 ? -26.102 -4.277 30.267 1.00 95.56 202 GLN A N 1
ATOM 1599 C CA . GLN A 1 202 ? -27.317 -3.716 30.864 1.00 95.56 202 GLN A CA 1
ATOM 1600 C C . GLN A 1 202 ? -28.534 -4.629 30.660 1.00 95.56 202 GLN A C 1
ATOM 1602 O O . GLN A 1 202 ? -29.335 -4.800 31.578 1.00 95.56 202 GLN A O 1
ATOM 1607 N N . ALA A 1 203 ? -28.652 -5.263 29.490 1.00 97.31 203 ALA A N 1
ATOM 1608 C CA . ALA A 1 203 ? -29.735 -6.199 29.196 1.00 97.31 203 ALA A CA 1
ATOM 1609 C C . ALA A 1 203 ? -29.560 -7.585 29.848 1.00 97.31 203 ALA A C 1
ATOM 1611 O O . ALA A 1 203 ? -30.545 -8.299 30.025 1.00 97.31 203 ALA A O 1
ATOM 1612 N N . ASN A 1 204 ? -28.333 -7.966 30.219 1.00 97.75 204 ASN A N 1
ATOM 1613 C CA . ASN A 1 204 ? -27.987 -9.312 30.693 1.00 97.75 204 ASN A CA 1
ATOM 1614 C C . ASN A 1 204 ? -27.475 -9.335 32.144 1.00 97.75 204 ASN A C 1
ATOM 1616 O O . ASN A 1 204 ? -26.660 -10.181 32.517 1.00 97.75 204 ASN A O 1
ATOM 1620 N N . GLY A 1 205 ? -27.963 -8.420 32.987 1.00 96.44 205 GLY A N 1
ATOM 1621 C CA . GLY A 1 205 ? -27.663 -8.421 34.422 1.00 96.44 205 GLY A CA 1
ATOM 1622 C C . GLY A 1 205 ? -26.198 -8.114 34.737 1.00 96.44 205 GLY A C 1
ATOM 1623 O O . GLY A 1 205 ? -25.590 -8.810 35.545 1.00 96.44 205 GLY A O 1
ATOM 1624 N N . ASP A 1 206 ? -25.650 -7.091 34.079 1.00 96.56 206 ASP A N 1
ATOM 1625 C CA . ASP A 1 206 ? -24.273 -6.591 34.203 1.00 96.56 206 ASP A CA 1
ATOM 1626 C C . ASP A 1 206 ? -23.183 -7.524 33.643 1.00 96.56 206 ASP A C 1
ATOM 1628 O O . ASP A 1 206 ? -21.995 -7.254 33.785 1.00 96.56 206 ASP A O 1
ATOM 1632 N N . LYS A 1 207 ? -23.549 -8.618 32.966 1.00 97.62 207 LYS A N 1
ATOM 1633 C CA . LYS A 1 207 ? -22.581 -9.584 32.426 1.00 97.62 207 LYS A CA 1
ATOM 1634 C C . LYS A 1 207 ? -22.135 -9.248 31.009 1.00 97.62 207 LYS A C 1
ATOM 1636 O O . LYS A 1 207 ? -22.956 -8.989 30.131 1.00 97.62 207 LYS A O 1
ATOM 1641 N N . LEU A 1 208 ? -20.834 -9.359 30.761 1.00 97.69 208 LEU A N 1
ATOM 1642 C CA . LEU A 1 208 ? -20.279 -9.372 29.409 1.00 97.69 208 LEU A CA 1
ATOM 1643 C C . LEU A 1 208 ? -20.668 -10.665 28.660 1.00 97.69 208 LEU A C 1
ATOM 1645 O O . LEU A 1 208 ? -20.987 -11.670 29.302 1.00 97.69 208 LEU A O 1
ATOM 1649 N N . PRO A 1 209 ? -20.629 -10.679 27.313 1.00 98.12 209 PRO A N 1
ATOM 1650 C CA . PRO A 1 209 ? -20.944 -11.870 26.527 1.00 98.12 209 PRO A CA 1
ATOM 1651 C C . PRO A 1 209 ? -20.103 -13.088 26.920 1.00 98.12 209 PRO A C 1
ATOM 1653 O O . PRO A 1 209 ? -18.897 -12.980 27.155 1.00 98.12 209 PRO A O 1
ATOM 1656 N N . GLU A 1 210 ? -20.728 -14.264 26.949 1.00 98.06 210 GLU A N 1
ATOM 1657 C CA . GLU A 1 210 ? -20.020 -15.536 27.098 1.00 98.06 210 GLU A CA 1
ATOM 1658 C C . GLU A 1 210 ? -19.456 -15.970 25.739 1.00 98.06 210 GLU A C 1
ATOM 1660 O O . GLU A 1 210 ? -20.112 -16.664 24.965 1.00 98.06 210 GLU A O 1
ATOM 1665 N N . ALA A 1 211 ? -18.247 -15.509 25.422 1.00 97.81 211 ALA A N 1
ATOM 1666 C CA . ALA A 1 211 ? -17.621 -15.688 24.118 1.00 97.81 211 ALA A CA 1
ATOM 1667 C C . ALA A 1 211 ? -16.147 -16.084 24.246 1.00 97.81 211 ALA A C 1
ATOM 1669 O O . ALA A 1 211 ? -15.383 -15.508 25.028 1.00 97.81 211 ALA A O 1
ATOM 1670 N N . LYS A 1 212 ? -15.717 -17.036 23.416 1.00 97.75 212 LYS A N 1
ATOM 1671 C CA . LYS A 1 212 ? -14.314 -17.465 23.296 1.00 97.75 212 LYS A CA 1
ATOM 1672 C C . LYS A 1 212 ? -13.574 -16.712 22.201 1.00 97.75 212 LYS A C 1
ATOM 1674 O O . LYS A 1 212 ? -12.351 -16.601 22.250 1.00 97.75 212 LYS A O 1
ATOM 1679 N N . THR A 1 213 ? -14.301 -16.209 21.208 1.00 98.06 213 THR A N 1
ATOM 1680 C CA . THR A 1 213 ? -13.736 -15.533 20.038 1.00 98.06 213 THR A CA 1
ATOM 1681 C C . THR A 1 213 ? -14.369 -14.165 19.823 1.00 98.06 213 THR A C 1
ATOM 1683 O O . THR A 1 213 ? -15.467 -13.888 20.304 1.00 98.06 213 THR A O 1
ATOM 1686 N N . PHE A 1 214 ? -13.688 -13.308 19.056 1.00 97.69 214 PHE A N 1
ATOM 1687 C CA . PHE A 1 214 ? -14.254 -12.018 18.660 1.00 97.69 214 PHE A CA 1
ATOM 1688 C C . PHE A 1 214 ? -15.552 -12.188 17.867 1.00 97.69 214 PHE A C 1
ATOM 1690 O O . PHE A 1 214 ? -16.493 -11.446 18.102 1.00 97.69 214 PHE A O 1
ATOM 1697 N N . SER A 1 215 ? -15.631 -13.182 16.977 1.00 97.88 215 SER A N 1
ATOM 1698 C CA . SER A 1 215 ? -16.834 -13.422 16.172 1.00 97.88 215 SER A CA 1
ATOM 1699 C C . SER A 1 215 ? -18.047 -13.777 17.033 1.00 97.88 215 SER A C 1
ATOM 1701 O O . SER A 1 215 ? -19.133 -13.270 16.776 1.00 97.88 215 SER A O 1
ATOM 1703 N N . GLU A 1 216 ? -17.875 -14.627 18.050 1.00 98.31 216 GLU A N 1
ATOM 1704 C CA . GLU A 1 216 ? -18.949 -14.977 18.993 1.00 98.31 216 GLU A CA 1
ATOM 1705 C C . GLU A 1 216 ? -19.407 -13.752 19.790 1.00 98.31 216 GLU A C 1
ATOM 1707 O O . GLU A 1 216 ? -20.604 -13.488 19.887 1.00 98.31 216 GLU A O 1
ATOM 1712 N N . MET A 1 217 ? -18.452 -12.970 20.304 1.00 98.00 217 MET A N 1
ATOM 1713 C CA . MET A 1 217 ? -18.744 -11.732 21.026 1.00 98.00 217 MET A CA 1
ATOM 1714 C C . MET A 1 217 ? -19.480 -10.734 20.129 1.00 98.00 217 MET A C 1
ATOM 1716 O O . MET A 1 217 ? -20.508 -10.197 20.531 1.00 98.00 217 MET A O 1
ATOM 1720 N N . PHE A 1 218 ? -18.997 -10.530 18.901 1.00 97.62 218 PHE A N 1
ATOM 1721 C CA . PHE A 1 218 ? -19.571 -9.587 17.948 1.00 97.62 218 PHE A CA 1
ATOM 1722 C C . PHE A 1 218 ? -21.022 -9.939 17.614 1.00 97.62 218 PHE A C 1
ATOM 1724 O O . PHE A 1 218 ? -21.884 -9.071 17.687 1.00 97.62 218 PHE A O 1
ATOM 1731 N N . VAL A 1 219 ? -21.319 -11.216 17.343 1.00 97.62 219 VAL A N 1
ATOM 1732 C CA . VAL A 1 219 ? -22.695 -11.692 17.111 1.00 97.62 219 VAL A CA 1
ATOM 1733 C C . VAL A 1 219 ? -23.599 -11.409 18.315 1.00 97.62 219 VAL A C 1
ATOM 1735 O O . VAL A 1 219 ? -24.745 -11.005 18.125 1.00 97.62 219 VAL A O 1
ATOM 1738 N N . ALA A 1 220 ? -23.092 -11.582 19.540 1.00 98.19 220 ALA A N 1
ATOM 1739 C CA . ALA A 1 220 ? -23.859 -11.340 20.759 1.00 98.19 220 ALA A CA 1
ATOM 1740 C C . ALA A 1 220 ? -24.186 -9.851 20.969 1.00 98.19 220 ALA A C 1
ATOM 1742 O O . ALA A 1 220 ? -25.296 -9.522 21.386 1.00 98.19 220 ALA A O 1
ATOM 1743 N N . VAL A 1 221 ? -23.244 -8.950 20.669 1.00 97.44 221 VAL A N 1
ATOM 1744 C CA . VAL A 1 221 ? -23.419 -7.500 20.883 1.00 97.44 221 VAL A CA 1
ATOM 1745 C C . VAL A 1 221 ? -24.029 -6.771 19.687 1.00 97.44 221 VAL A C 1
ATOM 1747 O O . VAL A 1 221 ? -24.527 -5.661 19.848 1.00 97.44 221 VAL A O 1
ATOM 1750 N N . MET A 1 222 ? -24.039 -7.380 18.499 1.00 96.31 222 MET A N 1
ATOM 1751 C CA . MET A 1 222 ? -24.559 -6.774 17.268 1.00 96.31 222 MET A CA 1
ATOM 1752 C C . MET A 1 222 ? -25.986 -6.203 17.399 1.00 96.31 222 MET A C 1
ATOM 1754 O O . MET A 1 222 ? -26.203 -5.104 16.893 1.00 96.31 222 MET A O 1
ATOM 1758 N N . PRO A 1 223 ? -26.949 -6.843 18.102 1.00 96.69 223 PRO A N 1
ATOM 1759 C CA . PRO A 1 223 ? -28.285 -6.269 18.305 1.00 96.69 223 PRO A CA 1
ATOM 1760 C C . PRO A 1 223 ? -28.305 -4.945 19.086 1.00 96.69 223 PRO A C 1
ATOM 1762 O O . PRO A 1 223 ? -29.309 -4.238 19.055 1.00 96.69 223 PRO A O 1
ATOM 1765 N N . TYR A 1 224 ? -27.219 -4.623 19.794 1.00 95.75 224 TYR A N 1
ATOM 1766 C CA . TYR A 1 224 ? -27.061 -3.417 20.609 1.00 95.75 224 TYR A CA 1
ATOM 1767 C C . TYR A 1 224 ? -26.248 -2.324 19.899 1.00 95.75 224 TYR A C 1
ATOM 1769 O O . TYR A 1 224 ? -26.035 -1.255 20.471 1.00 95.75 224 TYR A O 1
ATOM 1777 N N . LEU A 1 225 ? -25.792 -2.566 18.664 1.00 93.44 225 LEU A N 1
ATOM 1778 C CA . LEU A 1 225 ? -25.189 -1.529 17.831 1.00 93.44 225 LEU A CA 1
ATOM 1779 C C . LEU A 1 225 ? -26.272 -0.582 17.308 1.00 93.44 225 LEU A C 1
ATOM 1781 O O . LEU A 1 225 ? -27.311 -1.020 16.822 1.00 93.44 225 LEU A O 1
ATOM 1785 N N . ASP A 1 226 ? -26.001 0.722 17.364 1.00 87.88 226 ASP A N 1
ATOM 1786 C CA . ASP A 1 226 ? -26.858 1.749 16.768 1.00 87.88 226 ASP A CA 1
ATOM 1787 C C . ASP A 1 226 ? -26.789 1.654 15.230 1.00 87.88 226 ASP A C 1
ATOM 1789 O O . ASP A 1 226 ? -25.741 1.975 14.653 1.00 87.88 226 ASP A O 1
ATOM 1793 N N . PRO A 1 227 ? -27.878 1.263 14.536 1.00 87.19 227 PRO A N 1
ATOM 1794 C CA . PRO A 1 227 ? -27.866 1.106 13.083 1.00 87.19 227 PRO A CA 1
ATOM 1795 C C . PRO A 1 227 ? -27.537 2.408 12.346 1.00 87.19 227 PRO A C 1
ATOM 1797 O O . PRO A 1 227 ? -26.993 2.366 11.247 1.00 87.19 227 PRO A O 1
ATOM 1800 N N . ALA A 1 228 ? -27.828 3.571 12.946 1.00 84.38 228 ALA A N 1
ATOM 1801 C CA . ALA A 1 228 ? -27.523 4.872 12.350 1.00 84.38 228 ALA A CA 1
ATOM 1802 C C . ALA A 1 228 ? -26.023 5.215 12.396 1.00 84.38 228 ALA A C 1
ATOM 1804 O O . ALA A 1 228 ? -25.572 6.107 11.676 1.00 84.38 228 ALA A O 1
ATOM 1805 N N . LYS A 1 229 ? -25.255 4.526 13.247 1.00 79.75 229 LYS A N 1
ATOM 1806 C CA . LYS A 1 229 ? -23.810 4.717 13.434 1.00 79.75 229 LYS A CA 1
ATOM 1807 C C . LYS A 1 229 ? -22.981 3.542 12.927 1.00 79.75 229 LYS A C 1
ATOM 1809 O O . LYS A 1 229 ? -21.756 3.620 12.975 1.00 79.75 229 LYS A O 1
ATOM 1814 N N . MET A 1 230 ? -23.624 2.466 12.482 1.00 79.88 230 MET A N 1
ATOM 1815 C CA . MET A 1 230 ? -22.946 1.261 12.029 1.00 79.88 230 MET A CA 1
ATOM 1816 C C . MET A 1 230 ? -22.174 1.555 10.739 1.00 79.88 230 MET A C 1
ATOM 1818 O O . MET A 1 230 ? -22.753 1.745 9.671 1.00 79.88 230 MET A O 1
ATOM 1822 N N . GLU A 1 231 ? -20.850 1.617 10.855 1.00 79.50 231 GLU A N 1
ATOM 1823 C CA . GLU A 1 231 ? -19.947 1.661 9.708 1.00 79.50 231 GLU A CA 1
ATOM 1824 C C . GLU A 1 231 ? -19.796 0.237 9.138 1.00 79.50 231 GLU A C 1
ATOM 1826 O O . GLU A 1 231 ? -19.734 -0.744 9.884 1.00 79.50 231 GLU A O 1
ATOM 1831 N N . GLU A 1 232 ? -19.754 0.108 7.811 1.00 81.75 232 GLU A N 1
ATOM 1832 C CA . GLU A 1 232 ? -19.476 -1.175 7.157 1.00 81.75 232 GLU A CA 1
ATOM 1833 C C . GLU A 1 232 ? -18.085 -1.681 7.577 1.00 81.75 232 GLU A C 1
ATOM 1835 O O . GLU A 1 232 ? -17.116 -0.920 7.574 1.00 81.75 232 GLU A O 1
ATOM 1840 N N . GLY A 1 233 ? -17.985 -2.957 7.966 1.00 87.56 233 GLY A N 1
ATOM 1841 C CA . GLY A 1 233 ? -16.720 -3.563 8.391 1.00 87.56 233 GLY A CA 1
ATOM 1842 C C . GLY A 1 233 ? -16.214 -3.110 9.765 1.00 87.56 233 GLY A C 1
ATOM 1843 O O . GLY A 1 233 ? -15.010 -3.162 10.012 1.00 87.56 233 GLY A O 1
ATOM 1844 N N . ILE A 1 234 ? -17.102 -2.680 10.671 1.00 92.75 234 ILE A N 1
ATOM 1845 C CA . ILE A 1 234 ? -16.776 -2.304 12.062 1.00 92.75 234 ILE A CA 1
ATOM 1846 C C . ILE A 1 234 ? -15.984 -3.382 12.832 1.00 92.75 234 ILE A C 1
ATOM 1848 O O . ILE A 1 234 ? -15.292 -3.080 13.804 1.00 92.75 234 ILE A O 1
ATOM 1852 N N . GLU A 1 235 ? -16.055 -4.644 12.405 1.00 94.81 235 GLU A N 1
ATOM 1853 C CA . GLU A 1 235 ? -15.253 -5.743 12.944 1.00 94.81 235 GLU A CA 1
ATOM 1854 C C . GLU A 1 235 ? -13.737 -5.619 12.691 1.00 94.81 235 GLU A C 1
ATOM 1856 O O . GLU A 1 235 ? -12.954 -6.294 13.370 1.00 94.81 235 GLU A O 1
ATOM 1861 N N . ILE A 1 236 ? -13.307 -4.797 11.726 1.00 95.25 236 ILE A N 1
ATOM 1862 C CA . ILE A 1 236 ? -11.928 -4.710 11.233 1.00 95.25 236 ILE A CA 1
ATOM 1863 C C . ILE A 1 236 ? -11.388 -3.292 11.416 1.00 95.25 236 ILE A C 1
ATOM 1865 O O . ILE A 1 236 ? -11.942 -2.316 10.921 1.00 95.25 236 ILE A O 1
ATOM 1869 N N . CYS A 1 237 ? -10.206 -3.190 12.028 1.00 93.19 237 CYS A N 1
ATOM 1870 C CA . CYS A 1 237 ? -9.492 -1.922 12.123 1.00 93.19 237 CYS A CA 1
ATOM 1871 C C . CYS A 1 237 ? -9.222 -1.323 10.722 1.00 93.19 237 CYS A C 1
ATOM 1873 O O . CYS A 1 237 ? -8.638 -2.015 9.883 1.00 93.19 237 CYS A O 1
ATOM 1875 N N . PRO A 1 238 ? -9.458 -0.016 10.483 1.00 92.56 238 PRO A N 1
ATOM 1876 C CA . PRO A 1 238 ? -9.192 0.617 9.185 1.00 92.56 238 PRO A CA 1
ATOM 1877 C C . PRO A 1 238 ? -7.737 0.488 8.701 1.00 92.56 238 PRO A C 1
ATOM 1879 O O . PRO A 1 238 ? -7.453 0.547 7.509 1.00 92.56 238 PRO A O 1
ATOM 1882 N N . ILE A 1 239 ? -6.783 0.315 9.622 1.00 93.00 239 ILE A N 1
ATOM 1883 C CA . ILE A 1 239 ? -5.369 0.085 9.295 1.00 93.00 239 ILE A CA 1
ATOM 1884 C C . ILE A 1 239 ? -5.152 -1.344 8.782 1.00 93.00 239 ILE A C 1
ATOM 1886 O O . ILE A 1 239 ? -4.402 -1.538 7.826 1.00 93.00 239 ILE A O 1
ATOM 1890 N N . GLU A 1 240 ? -5.793 -2.338 9.407 1.00 94.50 240 GLU A N 1
ATOM 1891 C CA . GLU A 1 240 ? -5.766 -3.724 8.923 1.00 94.50 240 GLU A CA 1
ATOM 1892 C C . GLU A 1 240 ? -6.371 -3.805 7.524 1.00 94.50 240 GLU A C 1
ATOM 1894 O O . GLU A 1 240 ? -5.755 -4.395 6.638 1.00 94.50 240 GLU A O 1
ATOM 1899 N N . ASP A 1 241 ? -7.527 -3.167 7.330 1.00 93.25 241 ASP A N 1
ATOM 1900 C CA . ASP A 1 241 ? -8.252 -3.178 6.062 1.00 93.25 241 ASP A CA 1
ATOM 1901 C C . ASP A 1 241 ? -7.397 -2.629 4.912 1.00 93.25 241 ASP A C 1
ATOM 1903 O O . ASP A 1 241 ? -7.248 -3.246 3.859 1.00 93.25 241 ASP A O 1
ATOM 1907 N N . VAL A 1 242 ? -6.709 -1.510 5.149 1.00 92.38 242 VAL A N 1
ATOM 1908 C CA . VAL A 1 242 ? -5.888 -0.865 4.120 1.00 92.38 242 VAL A CA 1
ATOM 1909 C C . VAL A 1 242 ? -4.583 -1.621 3.847 1.00 92.38 242 VAL A C 1
ATOM 1911 O O . VAL A 1 242 ? -4.201 -1.781 2.684 1.00 92.38 242 VAL A O 1
ATOM 1914 N N . PHE A 1 243 ? -3.854 -2.052 4.883 1.00 93.81 243 PHE A N 1
ATOM 1915 C CA . PHE A 1 243 ? -2.453 -2.483 4.744 1.00 93.81 243 PHE A CA 1
ATOM 1916 C C . PHE A 1 243 ? -2.225 -3.994 4.774 1.00 93.81 243 PHE A C 1
ATOM 1918 O O . PHE A 1 243 ? -1.104 -4.425 4.488 1.00 93.81 243 PHE A O 1
ATOM 1925 N N . ASN A 1 244 ? -3.236 -4.810 5.082 1.00 94.06 244 ASN A N 1
ATOM 1926 C CA . ASN A 1 244 ? -3.094 -6.264 5.121 1.00 94.06 244 ASN A CA 1
ATOM 1927 C C . ASN A 1 244 ? -3.934 -6.940 4.036 1.00 94.06 244 ASN A C 1
ATOM 1929 O O . ASN A 1 244 ? -5.089 -6.616 3.812 1.00 94.06 244 ASN A O 1
ATOM 1933 N N . ARG A 1 245 ? -3.354 -7.946 3.366 1.00 91.75 245 ARG A N 1
ATOM 1934 C CA . ARG A 1 245 ? -4.071 -8.745 2.347 1.00 91.75 245 ARG A CA 1
ATOM 1935 C C . ARG A 1 245 ? -5.235 -9.546 2.917 1.00 91.75 245 ARG A C 1
ATOM 1937 O O . ARG A 1 245 ? -6.132 -9.943 2.187 1.00 91.75 245 ARG A O 1
ATOM 1944 N N . LYS A 1 246 ? -5.127 -9.883 4.197 1.00 94.25 246 LYS A N 1
ATOM 1945 C CA . LYS A 1 246 ? -6.132 -10.598 4.972 1.00 94.25 246 LYS A CA 1
ATOM 1946 C C . LYS A 1 246 ? -6.326 -9.787 6.247 1.00 94.25 246 LYS A C 1
ATOM 1948 O O . LYS A 1 246 ? -5.622 -10.067 7.221 1.00 94.25 246 LYS A O 1
ATOM 1953 N N . PRO A 1 247 ? -7.156 -8.733 6.194 1.00 94.62 247 PRO A N 1
ATOM 1954 C CA . PRO A 1 247 ? -7.432 -7.911 7.357 1.00 94.62 247 PRO A CA 1
ATOM 1955 C C . PRO A 1 247 ? -7.910 -8.791 8.508 1.00 94.62 247 PRO A C 1
ATOM 1957 O O . PRO A 1 247 ? -8.686 -9.729 8.309 1.00 94.62 247 PRO A O 1
ATOM 1960 N N . ARG A 1 248 ? -7.391 -8.533 9.705 1.00 96.25 248 ARG A N 1
ATOM 1961 C CA . ARG A 1 248 ? -7.802 -9.249 10.915 1.00 96.25 248 ARG A CA 1
ATOM 1962 C C . ARG A 1 248 ? -8.839 -8.433 11.669 1.00 96.25 248 ARG A C 1
ATOM 1964 O O . ARG A 1 248 ? -8.748 -7.208 11.722 1.00 96.25 248 ARG A O 1
ATOM 1971 N N . THR A 1 249 ? -9.780 -9.128 12.293 1.00 97.12 249 THR A N 1
ATOM 1972 C CA . THR A 1 249 ? -10.729 -8.498 13.206 1.00 97.12 249 THR A CA 1
ATOM 1973 C C . THR A 1 249 ? -10.040 -8.071 14.497 1.00 97.12 249 THR A C 1
ATOM 1975 O O . THR A 1 249 ? -8.928 -8.514 14.810 1.00 97.12 249 THR A O 1
ATOM 1978 N N . TYR A 1 250 ? -10.727 -7.258 15.292 1.00 97.44 250 TYR A N 1
ATOM 1979 C CA . TYR A 1 250 ? -10.329 -7.014 16.675 1.00 97.44 250 TYR A CA 1
ATOM 1980 C C . TYR A 1 250 ? -10.168 -8.320 17.471 1.00 97.44 250 TYR A C 1
ATOM 1982 O O . TYR A 1 250 ? -10.743 -9.362 17.144 1.00 97.44 250 TYR A O 1
ATOM 1990 N N . ILE A 1 251 ? -9.341 -8.266 18.516 1.00 97.81 251 ILE A N 1
ATOM 1991 C CA . ILE A 1 251 ? -9.049 -9.408 19.383 1.00 97.81 251 ILE A CA 1
ATOM 1992 C C . ILE A 1 251 ? -9.850 -9.251 20.671 1.00 97.81 251 ILE A C 1
ATOM 1994 O O . ILE A 1 251 ? -9.624 -8.306 21.425 1.00 97.81 251 ILE A O 1
ATOM 1998 N N . TRP A 1 252 ? -10.758 -10.193 20.916 1.00 97.81 252 TRP A N 1
ATOM 1999 C CA . TRP A 1 252 ? -11.487 -10.344 22.173 1.00 97.81 252 TRP A CA 1
ATOM 2000 C C . TRP A 1 252 ? -10.646 -11.094 23.206 1.00 97.81 252 TRP A C 1
ATOM 2002 O O . TRP A 1 252 ? -10.097 -12.157 22.907 1.00 97.81 252 TRP A O 1
ATOM 2012 N N . ASN A 1 253 ? -10.568 -10.561 24.424 1.00 97.50 253 ASN A N 1
ATOM 2013 C CA . ASN A 1 253 ? -9.935 -11.245 25.543 1.00 97.50 253 ASN A CA 1
ATOM 2014 C C . ASN A 1 253 ? -10.969 -12.096 26.301 1.00 97.50 253 ASN A C 1
ATOM 2016 O O . ASN A 1 253 ? -11.737 -11.601 27.124 1.00 97.50 253 ASN A O 1
ATOM 2020 N N . ALA A 1 254 ? -10.945 -13.408 26.047 1.00 97.19 254 ALA A N 1
ATOM 2021 C CA . ALA A 1 254 ? -11.883 -14.373 26.621 1.00 97.19 254 ALA A CA 1
ATOM 2022 C C . ALA A 1 254 ? -11.842 -14.470 28.158 1.00 97.19 254 ALA A C 1
ATOM 2024 O O . ALA A 1 254 ? -12.766 -15.020 28.751 1.00 97.19 254 ALA A O 1
ATOM 2025 N N . ARG A 1 255 ? -10.829 -13.905 28.829 1.00 95.88 255 ARG A N 1
ATOM 2026 C CA . ARG A 1 255 ? -10.801 -13.799 30.297 1.00 95.88 255 ARG A CA 1
ATOM 2027 C C . ARG A 1 255 ? -11.982 -12.995 30.853 1.00 95.88 255 ARG A C 1
ATOM 2029 O O . ARG A 1 255 ? -12.397 -13.239 31.981 1.00 95.88 255 ARG A O 1
ATOM 2036 N N . PHE A 1 256 ? -12.516 -12.059 30.069 1.00 96.06 256 PHE A N 1
ATOM 2037 C CA . PHE A 1 256 ? -13.664 -11.229 30.445 1.00 96.06 256 PHE A CA 1
ATOM 2038 C C . PHE A 1 256 ? -15.020 -11.877 30.109 1.00 96.06 256 PHE A C 1
ATOM 2040 O O . PHE A 1 256 ? -16.066 -11.299 30.389 1.00 96.06 256 PHE A O 1
ATOM 2047 N N . SER A 1 257 ? -15.020 -13.073 29.514 1.00 97.44 257 SER A N 1
ATOM 2048 C CA . SER A 1 257 ? -16.229 -13.796 29.109 1.00 97.44 257 SER A CA 1
ATOM 2049 C C . SER A 1 257 ? -17.158 -14.071 30.294 1.00 97.44 257 SER A C 1
ATOM 2051 O O . SER A 1 257 ? -16.751 -14.721 31.256 1.00 97.44 257 SER A O 1
ATOM 2053 N N . GLY A 1 258 ? -18.409 -13.607 30.217 1.00 96.88 258 GLY A N 1
ATOM 2054 C CA . GLY A 1 258 ? -19.426 -13.810 31.261 1.00 96.88 258 GLY A CA 1
ATOM 2055 C C . GLY A 1 258 ? -19.179 -13.057 32.575 1.00 96.88 258 GLY A C 1
ATOM 2056 O O . GLY A 1 258 ? -19.981 -13.170 33.505 1.00 96.88 258 GLY A O 1
ATOM 2057 N N . ALA A 1 259 ? -18.083 -12.300 32.679 1.00 95.69 259 ALA A N 1
ATOM 2058 C CA . ALA A 1 259 ? -17.756 -11.550 33.880 1.00 95.69 259 ALA A CA 1
ATOM 2059 C C . ALA A 1 259 ? -18.689 -10.344 34.046 1.00 95.69 259 ALA A C 1
ATOM 2061 O O . ALA A 1 259 ? -19.100 -9.722 33.065 1.00 95.69 259 ALA A O 1
ATOM 2062 N N . ALA A 1 260 ? -19.009 -10.009 35.297 1.00 95.44 260 ALA A N 1
ATOM 2063 C CA . ALA A 1 260 ? -19.767 -8.805 35.609 1.00 95.44 260 ALA A CA 1
ATOM 2064 C C . ALA A 1 260 ? -18.898 -7.562 35.365 1.00 95.44 260 ALA A C 1
ATOM 2066 O O . ALA A 1 260 ? -17.758 -7.508 35.832 1.00 95.44 260 ALA A O 1
ATOM 2067 N N . LEU A 1 261 ? -19.420 -6.558 34.663 1.00 91.81 261 LEU A N 1
ATOM 2068 C CA . LEU A 1 261 ? -18.686 -5.333 34.355 1.00 91.81 261 LEU A CA 1
ATOM 2069 C C . LEU A 1 261 ? -18.336 -4.556 35.636 1.00 91.81 261 LEU A C 1
ATOM 2071 O O . LEU A 1 261 ? -17.217 -4.054 35.773 1.00 91.81 261 LEU A O 1
ATOM 2075 N N . SER A 1 262 ? -19.247 -4.536 36.612 1.00 92.31 262 SER A N 1
ATOM 2076 C CA . SER A 1 262 ? -19.035 -3.932 37.934 1.00 92.31 262 SER A CA 1
ATOM 2077 C C . SER A 1 262 ? -17.910 -4.581 38.747 1.00 92.31 262 SER A C 1
ATOM 2079 O O . SER A 1 262 ? -17.326 -3.912 39.600 1.00 92.31 262 SER A O 1
ATOM 2081 N N . ALA A 1 263 ? -17.531 -5.834 38.459 1.00 91.31 263 ALA A N 1
ATOM 2082 C CA . ALA A 1 263 ? -16.419 -6.504 39.142 1.00 91.31 263 ALA A CA 1
ATOM 2083 C C . ALA A 1 263 ? -15.066 -5.810 38.900 1.00 91.31 263 ALA A C 1
ATOM 2085 O O . ALA A 1 263 ? -14.105 -6.047 39.631 1.00 91.31 263 ALA A O 1
ATOM 2086 N N . TYR A 1 264 ? -14.995 -4.939 37.891 1.00 88.38 264 TYR A N 1
ATOM 2087 C CA . TYR A 1 264 ? -13.801 -4.182 37.527 1.00 88.38 264 TYR A CA 1
ATOM 2088 C C . TYR A 1 264 ? -13.824 -2.730 38.027 1.00 88.38 264 TYR A C 1
ATOM 2090 O O . TYR A 1 264 ? -12.902 -1.961 37.740 1.00 88.38 264 TYR A O 1
ATOM 2098 N N . ALA A 1 265 ? -14.852 -2.334 38.787 1.00 85.19 265 ALA A N 1
ATOM 2099 C CA . ALA A 1 265 ? -14.925 -1.007 39.379 1.00 85.19 265 ALA A CA 1
ATOM 2100 C C . ALA A 1 265 ? -13.804 -0.808 40.414 1.00 85.19 265 ALA A C 1
ATOM 2102 O O . ALA A 1 265 ? -13.643 -1.585 41.351 1.00 85.19 265 ALA A O 1
ATOM 2103 N N . GLY A 1 266 ? -13.009 0.251 40.241 1.00 77.00 266 GLY A N 1
ATOM 2104 C CA . GLY A 1 266 ? -11.967 0.641 41.196 1.00 77.00 266 GLY A CA 1
ATOM 2105 C C . GLY A 1 266 ? -10.632 -0.108 41.090 1.00 77.00 266 GLY A C 1
ATOM 2106 O O . GLY A 1 266 ? -9.724 0.211 41.854 1.00 77.00 266 GLY A O 1
ATOM 2107 N N . GLN A 1 267 ? -10.465 -1.041 40.146 1.00 74.81 267 GLN A N 1
ATOM 2108 C CA . GLN A 1 267 ? -9.176 -1.697 39.888 1.00 74.81 267 GLN A CA 1
ATOM 2109 C C . GLN A 1 267 ? -8.669 -1.343 38.483 1.00 74.81 267 GLN A C 1
ATOM 2111 O O . GLN A 1 267 ? -9.344 -1.663 37.500 1.00 74.81 267 GLN A O 1
ATOM 2116 N N . PRO A 1 268 ? -7.506 -0.679 38.338 1.00 72.88 268 PRO A N 1
ATOM 2117 C CA . PRO A 1 268 ? -6.855 -0.586 37.041 1.00 72.88 268 PRO A CA 1
ATOM 2118 C C . PRO A 1 268 ? -6.411 -1.991 36.627 1.00 72.88 268 PRO A C 1
ATOM 2120 O O . PRO A 1 268 ? -5.763 -2.706 37.387 1.00 72.88 268 PRO A O 1
ATOM 2123 N N . LEU A 1 269 ? -6.811 -2.395 35.429 1.00 81.81 269 LEU A N 1
ATOM 2124 C CA . LEU A 1 269 ? -6.390 -3.637 34.805 1.00 81.81 269 LEU A CA 1
ATOM 2125 C C . LEU A 1 269 ? -5.529 -3.274 33.610 1.00 81.81 269 LEU A C 1
ATOM 2127 O O . LEU A 1 269 ? -5.955 -2.501 32.754 1.00 81.81 269 LEU A O 1
ATOM 2131 N N . ASP A 1 270 ? -4.353 -3.885 33.544 1.00 86.50 270 ASP A N 1
ATOM 2132 C CA . ASP A 1 270 ? -3.400 -3.668 32.454 1.00 86.50 270 ASP A CA 1
ATOM 2133 C C . ASP A 1 270 ? -3.776 -4.454 31.184 1.00 86.50 270 ASP A C 1
ATOM 2135 O O . ASP A 1 270 ? -3.144 -4.317 30.136 1.00 86.50 270 ASP A O 1
ATOM 2139 N N . GLU A 1 271 ? -4.833 -5.269 31.251 1.00 91.19 271 GLU A N 1
ATOM 2140 C CA . GLU A 1 271 ? -5.311 -6.096 30.146 1.00 91.19 271 GLU A CA 1
ATOM 2141 C C . GLU A 1 271 ? -6.555 -5.495 29.472 1.00 91.19 271 GLU A C 1
ATOM 2143 O O . GLU A 1 271 ? -7.553 -5.220 30.146 1.00 91.19 271 GLU A O 1
ATOM 2148 N N . PRO A 1 272 ? -6.548 -5.346 28.135 1.00 94.38 272 PRO A N 1
ATOM 2149 C CA . PRO A 1 272 ? -7.707 -4.861 27.403 1.00 94.38 272 PRO A CA 1
ATOM 2150 C C . PRO A 1 272 ? -8.759 -5.958 27.196 1.00 94.38 272 PRO A C 1
ATOM 2152 O O . PRO A 1 272 ? -8.433 -7.138 27.038 1.00 94.38 272 PRO A O 1
ATOM 2155 N N . ILE A 1 273 ? -10.023 -5.537 27.122 1.00 95.75 273 ILE A N 1
ATOM 2156 C CA . ILE A 1 273 ? -11.174 -6.356 26.713 1.00 95.75 273 ILE A CA 1
ATOM 2157 C C . ILE A 1 273 ? -11.137 -6.584 25.199 1.00 95.75 273 ILE A C 1
ATOM 2159 O O . ILE A 1 273 ? -11.285 -7.712 24.726 1.00 95.75 273 ILE A O 1
ATOM 2163 N N . LEU A 1 274 ? -10.907 -5.506 24.443 1.00 96.50 274 LEU A N 1
ATOM 2164 C CA . LEU A 1 274 ? -10.716 -5.541 22.996 1.00 96.50 274 LEU A CA 1
ATOM 2165 C C . LEU A 1 274 ? -9.395 -4.888 22.627 1.00 96.50 274 LEU A C 1
ATOM 2167 O O . LEU A 1 274 ? -9.080 -3.795 23.091 1.00 96.50 274 LEU A O 1
ATOM 2171 N N . ARG A 1 275 ? -8.633 -5.530 21.746 1.00 95.06 275 ARG A N 1
ATOM 2172 C CA . ARG A 1 275 ? -7.361 -4.998 21.254 1.00 95.06 275 ARG A CA 1
ATOM 2173 C C . ARG A 1 275 ? -7.343 -4.934 19.733 1.00 95.06 275 ARG A C 1
ATOM 2175 O O . ARG A 1 275 ? -7.736 -5.888 19.059 1.00 95.06 275 ARG A O 1
ATOM 2182 N N . CYS A 1 276 ? -6.827 -3.832 19.193 1.00 94.56 276 CYS A N 1
ATOM 2183 C CA . CYS A 1 276 ? -6.510 -3.733 17.775 1.00 94.56 276 CYS A CA 1
ATOM 2184 C C . CYS A 1 276 ? -5.322 -4.654 17.413 1.00 94.56 276 CYS A C 1
ATOM 2186 O O . CYS A 1 276 ? -4.283 -4.602 18.078 1.00 94.56 276 CYS A O 1
ATOM 2188 N N . PRO A 1 277 ? -5.427 -5.491 16.364 1.00 95.00 277 PRO A N 1
ATOM 2189 C CA . PRO A 1 277 ? -4.329 -6.356 15.934 1.00 95.00 277 PRO A CA 1
ATOM 2190 C C . PRO A 1 277 ? -3.258 -5.619 15.104 1.00 95.00 277 PRO A C 1
ATOM 2192 O O . PRO A 1 277 ? -2.163 -6.164 14.919 1.00 95.00 277 PRO A O 1
ATOM 2195 N N . ALA A 1 278 ? -3.559 -4.420 14.587 1.00 91.69 278 ALA A N 1
ATOM 2196 C CA . ALA A 1 278 ? -2.663 -3.665 13.715 1.00 91.69 278 ALA A CA 1
ATOM 2197 C C . ALA A 1 278 ? -1.526 -2.9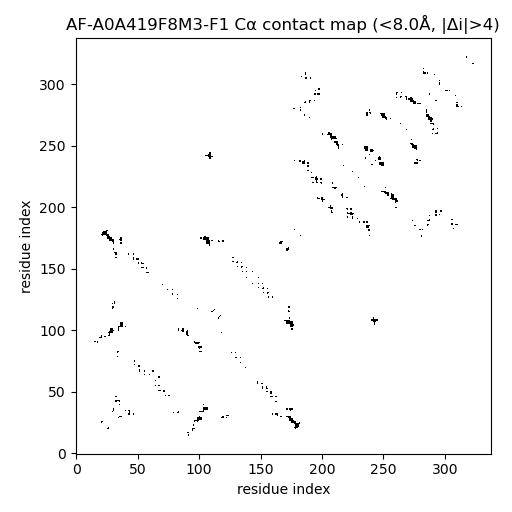81 14.477 1.00 91.69 278 ALA A C 1
ATOM 2199 O O . ALA A 1 278 ? -1.667 -2.544 15.616 1.00 91.69 278 ALA A O 1
ATOM 2200 N N . VAL A 1 279 ? -0.404 -2.810 13.776 1.00 86.12 279 VAL A N 1
ATOM 2201 C CA . VAL A 1 279 ? 0.696 -1.943 14.209 1.00 86.12 279 VAL A CA 1
ATOM 2202 C C . VAL A 1 279 ? 0.444 -0.537 13.676 1.00 86.12 279 VAL A C 1
ATOM 2204 O O . VAL A 1 279 ? 0.603 -0.299 12.471 1.00 86.12 279 VAL A O 1
ATOM 2207 N N . HIS A 1 280 ? 0.073 0.370 14.577 1.00 83.88 280 HIS A N 1
ATOM 2208 C CA . HIS A 1 280 ? -0.121 1.789 14.300 1.00 83.88 280 HIS A CA 1
ATOM 2209 C C . HIS A 1 280 ? 1.233 2.508 14.231 1.00 83.88 280 HIS A C 1
ATOM 2211 O O . HIS A 1 280 ? 2.115 2.262 15.047 1.00 83.88 280 HIS A O 1
ATOM 2217 N N . ASP A 1 281 ? 1.417 3.381 13.237 1.00 72.38 281 ASP A N 1
ATOM 2218 C CA . ASP A 1 281 ? 2.668 4.139 13.066 1.00 72.38 281 ASP A CA 1
ATOM 2219 C C . ASP A 1 281 ? 2.751 5.362 14.011 1.00 72.38 281 ASP A C 1
ATOM 2221 O O . ASP A 1 281 ? 3.782 6.030 14.067 1.00 72.38 281 ASP A O 1
ATOM 2225 N N . VAL A 1 282 ? 1.670 5.672 14.742 1.00 72.19 282 VAL A N 1
ATOM 2226 C CA . VAL A 1 282 ? 1.554 6.832 15.639 1.00 72.19 282 VAL A CA 1
ATOM 2227 C C . VAL A 1 282 ? 0.889 6.410 16.951 1.00 72.19 282 VAL A C 1
ATOM 2229 O O . VAL A 1 282 ? -0.281 6.034 16.940 1.00 72.19 282 VAL A O 1
ATOM 2232 N N . GLY A 1 283 ? 1.613 6.545 18.066 1.00 72.50 283 GLY A N 1
ATOM 2233 C CA . GLY A 1 283 ? 1.099 6.296 19.418 1.00 72.50 283 GLY A CA 1
ATOM 2234 C C . GLY A 1 283 ? 0.938 4.818 19.779 1.00 72.50 283 GLY A C 1
ATOM 2235 O O . GLY A 1 283 ? 1.403 3.929 19.063 1.00 72.50 283 GLY A O 1
ATOM 2236 N N . ASP A 1 284 ? 0.284 4.575 20.913 1.00 79.25 284 ASP A N 1
ATOM 2237 C CA . ASP A 1 284 ? -0.015 3.227 21.385 1.00 79.25 284 ASP A CA 1
ATOM 2238 C C . ASP A 1 284 ? -1.097 2.559 20.534 1.00 79.25 284 ASP A C 1
ATOM 2240 O O . ASP A 1 284 ? -1.949 3.203 19.916 1.00 79.25 284 ASP A O 1
ATOM 2244 N N . THR A 1 285 ? -1.060 1.227 20.499 1.00 85.62 285 THR A N 1
ATOM 2245 C CA . THR A 1 285 ? -2.070 0.447 19.779 1.00 85.62 285 THR A CA 1
ATOM 2246 C C . THR A 1 285 ? -3.432 0.640 20.453 1.00 85.62 285 THR A C 1
ATOM 2248 O O . THR A 1 285 ? -3.548 0.324 21.637 1.00 85.62 285 THR A O 1
ATOM 2251 N N . PRO A 1 286 ? -4.469 1.099 19.726 1.00 89.06 286 PRO A N 1
ATOM 2252 C CA . PRO A 1 286 ? -5.805 1.273 20.274 1.00 89.06 286 PRO A CA 1
ATOM 2253 C C . PRO A 1 286 ? -6.315 -0.008 20.931 1.00 89.06 286 PRO A C 1
ATOM 2255 O O . PRO A 1 286 ? -6.279 -1.096 20.341 1.00 89.06 286 PRO A O 1
ATOM 2258 N N . ALA A 1 287 ? -6.818 0.136 22.147 1.00 92.81 287 ALA A N 1
ATOM 2259 C CA . ALA A 1 287 ? -7.424 -0.939 22.903 1.00 92.81 287 ALA A CA 1
ATOM 2260 C C . ALA A 1 287 ? -8.536 -0.377 23.793 1.00 92.81 287 ALA A C 1
ATOM 2262 O O . ALA A 1 287 ? -8.550 0.813 24.104 1.00 92.81 287 ALA A O 1
ATOM 2263 N N . LEU A 1 288 ? -9.480 -1.238 24.156 1.00 92.81 288 LEU A N 1
ATOM 2264 C CA . LEU A 1 288 ? -10.610 -0.924 25.016 1.00 92.81 288 LEU A CA 1
ATOM 2265 C C . LEU A 1 288 ? -10.442 -1.673 26.333 1.00 92.81 288 LEU A C 1
ATOM 2267 O O . LEU A 1 288 ? -10.375 -2.906 26.336 1.00 92.81 288 LEU A O 1
ATOM 2271 N N . TYR A 1 289 ? -10.388 -0.939 27.437 1.00 93.56 289 TYR A N 1
ATOM 2272 C CA . TYR A 1 289 ? -10.201 -1.493 28.773 1.00 93.56 289 TYR A CA 1
ATOM 2273 C C . TYR A 1 289 ? -11.514 -1.511 29.571 1.00 93.56 289 TYR A C 1
ATOM 2275 O O . TYR A 1 289 ? -12.436 -0.748 29.268 1.00 93.56 289 TYR A O 1
ATOM 2283 N N . PRO A 1 290 ? -11.614 -2.326 30.639 1.00 93.12 290 PRO A N 1
ATOM 2284 C CA . PRO A 1 290 ? -12.801 -2.348 31.499 1.00 93.12 290 PRO A CA 1
ATOM 2285 C C . PRO A 1 290 ? -13.163 -0.976 32.083 1.00 93.12 290 PRO A C 1
ATOM 2287 O O . PRO A 1 290 ? -14.335 -0.618 32.162 1.00 93.12 290 PRO A O 1
ATOM 2290 N N . GLN A 1 291 ? -12.162 -0.163 32.435 1.00 90.31 291 GLN A N 1
ATOM 2291 C CA . GLN A 1 291 ? -12.385 1.175 32.992 1.00 90.31 291 GLN A CA 1
ATOM 2292 C C . GLN A 1 291 ? -12.952 2.142 31.948 1.00 90.31 291 GLN A C 1
ATOM 2294 O O . GLN A 1 291 ? -13.615 3.115 32.311 1.00 90.31 291 GLN A O 1
ATOM 2299 N N . ASP A 1 292 ? -12.705 1.886 30.662 1.00 89.38 292 ASP A N 1
ATOM 2300 C CA . ASP A 1 292 ? -13.279 2.683 29.583 1.00 89.38 292 ASP A CA 1
ATOM 2301 C C . ASP A 1 292 ? -14.774 2.391 29.468 1.00 89.38 292 ASP A C 1
ATOM 2303 O O . ASP A 1 292 ? -15.561 3.332 29.412 1.00 89.38 292 ASP A O 1
ATOM 2307 N N . LEU A 1 293 ? -15.174 1.116 29.554 1.00 90.81 293 LEU A N 1
ATOM 2308 C CA . LEU A 1 293 ? -16.585 0.717 29.576 1.00 90.81 293 LEU A CA 1
ATOM 2309 C C . LEU A 1 293 ? -17.341 1.311 30.774 1.00 90.81 293 LEU A C 1
ATOM 2311 O O . LEU A 1 293 ? -18.420 1.877 30.607 1.00 90.81 293 LEU A O 1
ATOM 2315 N N . LEU A 1 294 ? -16.758 1.245 31.975 1.00 89.44 294 LEU A N 1
ATOM 2316 C CA . LEU A 1 294 ? -17.351 1.844 33.178 1.00 89.44 294 LEU A CA 1
ATOM 2317 C C . LEU A 1 294 ? -17.527 3.361 33.023 1.00 89.44 294 LEU A C 1
ATOM 2319 O O . LEU A 1 294 ? -18.601 3.898 33.289 1.00 89.44 294 LEU A O 1
ATOM 2323 N N . ARG A 1 295 ? -16.506 4.051 32.500 1.00 85.31 295 ARG A N 1
ATOM 2324 C CA . ARG A 1 295 ? -16.565 5.496 32.247 1.00 85.31 295 ARG A CA 1
ATOM 2325 C C . ARG A 1 295 ? -17.634 5.867 31.216 1.00 85.31 295 ARG A C 1
ATOM 2327 O O . ARG A 1 295 ? -18.258 6.918 31.358 1.00 85.31 295 ARG A O 1
ATOM 2334 N N . ILE A 1 296 ? -17.817 5.057 30.172 1.00 81.94 296 ILE A N 1
ATOM 2335 C CA . ILE A 1 296 ? -18.882 5.256 29.177 1.00 81.94 296 ILE A CA 1
ATOM 2336 C C . ILE A 1 296 ? -20.246 5.119 29.849 1.00 81.94 296 ILE A C 1
ATOM 2338 O O . ILE A 1 296 ? -21.095 5.998 29.692 1.00 81.94 296 ILE A O 1
ATOM 2342 N N . SER A 1 297 ? -20.425 4.063 30.649 1.00 84.62 297 SER A N 1
ATOM 2343 C CA . SER A 1 297 ? -21.672 3.803 31.368 1.00 84.62 297 SER A CA 1
ATOM 2344 C C . SER A 1 297 ? -22.041 4.948 32.322 1.00 84.62 297 SER A C 1
ATOM 2346 O O . SER A 1 297 ? -23.204 5.337 32.386 1.00 84.62 297 SER A O 1
ATOM 2348 N N . GLU A 1 298 ? -21.068 5.528 33.033 1.00 84.50 298 GLU A N 1
ATOM 2349 C CA . GLU A 1 298 ? -21.288 6.641 33.973 1.00 84.50 298 GLU A CA 1
ATOM 2350 C C . GLU A 1 298 ? -21.644 7.968 33.284 1.00 84.50 298 GLU A C 1
ATOM 2352 O O . GLU A 1 298 ? -22.393 8.775 33.834 1.00 84.50 298 GLU A O 1
ATOM 2357 N N . LYS A 1 299 ? -21.107 8.224 32.084 1.00 73.88 299 LYS A N 1
ATOM 2358 C CA . LYS A 1 299 ? -21.268 9.512 31.385 1.00 73.88 299 LYS A CA 1
ATOM 2359 C C . LYS A 1 299 ? -22.512 9.611 30.501 1.00 73.88 299 LYS A C 1
ATOM 2361 O O . LYS A 1 299 ? -22.725 10.663 29.900 1.00 73.88 299 LYS A O 1
ATOM 2366 N N . GLY A 1 300 ? -23.330 8.559 30.431 1.00 61.16 300 GLY A N 1
ATOM 2367 C CA . GLY A 1 300 ? -24.651 8.582 29.798 1.00 61.16 300 GLY A CA 1
ATOM 2368 C C . GLY A 1 300 ? -24.634 9.022 28.332 1.00 61.16 300 GLY A C 1
ATOM 2369 O O . GLY A 1 300 ? -25.088 10.120 28.016 1.00 61.16 300 GLY A O 1
ATOM 2370 N N . ASN A 1 301 ? -24.122 8.168 27.438 1.00 53.59 301 ASN A N 1
ATOM 2371 C CA . ASN A 1 301 ? -24.106 8.347 25.974 1.00 53.59 301 ASN A CA 1
ATOM 2372 C C . ASN A 1 301 ? -23.532 9.676 25.450 1.00 53.59 301 ASN A C 1
ATOM 2374 O O . ASN A 1 301 ? -23.644 9.956 24.252 1.00 53.59 301 ASN A O 1
ATOM 2378 N N . GLN A 1 302 ? -22.887 10.500 26.285 1.00 53.81 302 GLN A N 1
ATOM 2379 C CA . GLN A 1 302 ? -22.052 11.569 25.758 1.00 53.81 302 GLN A CA 1
ATOM 2380 C C . GLN A 1 302 ? -20.957 10.898 24.933 1.00 53.81 302 GLN A C 1
ATOM 2382 O O . GLN A 1 302 ? -20.264 10.038 25.485 1.00 53.81 302 GLN A O 1
ATOM 2387 N N . PRO A 1 303 ? -20.810 11.240 23.637 1.00 49.97 303 PRO A N 1
ATOM 2388 C CA . PRO A 1 303 ? -19.761 10.668 22.819 1.00 49.97 303 PRO A CA 1
ATOM 2389 C C . PRO A 1 303 ? -18.473 10.923 23.575 1.00 49.97 303 PRO A C 1
ATOM 2391 O O . PRO A 1 303 ? -18.109 12.076 23.820 1.00 49.97 303 PRO A O 1
ATOM 2394 N N . LEU A 1 304 ? -17.841 9.840 24.033 1.00 52.44 304 LEU A N 1
ATOM 2395 C CA . LEU A 1 304 ? -16.506 9.913 24.587 1.00 52.44 304 LEU A CA 1
ATOM 2396 C C . LEU A 1 304 ? -15.728 10.788 23.622 1.00 52.44 304 LEU A C 1
ATOM 2398 O O . LEU A 1 304 ? -15.698 10.516 22.418 1.00 52.44 304 LEU A O 1
ATOM 2402 N N . ASP A 1 305 ? -15.127 11.847 24.144 1.00 52.62 305 ASP A N 1
ATOM 2403 C CA . ASP A 1 305 ? -14.128 12.588 23.405 1.00 52.62 305 ASP A CA 1
ATOM 2404 C C . ASP A 1 305 ? -12.931 11.628 23.293 1.00 52.62 305 ASP A C 1
ATOM 2406 O O . ASP A 1 305 ? -11.995 11.639 24.096 1.00 52.62 305 ASP A O 1
ATOM 2410 N N . TYR A 1 306 ? -13.064 10.667 22.367 1.00 51.09 306 TYR A N 1
ATOM 2411 C CA . TYR A 1 306 ? -12.284 9.435 22.202 1.00 51.09 306 TYR A CA 1
ATOM 2412 C C . TYR A 1 306 ? -10.797 9.744 22.029 1.00 51.09 306 TYR A C 1
ATOM 2414 O O . TYR A 1 306 ? -9.932 8.905 22.278 1.00 51.09 306 TYR A O 1
ATOM 2422 N N . PHE A 1 307 ? -10.502 10.999 21.688 1.00 47.09 307 PHE A N 1
ATOM 2423 C CA . PHE A 1 307 ? -9.195 11.623 21.782 1.00 47.09 307 PHE A CA 1
ATOM 2424 C C . PHE A 1 307 ? -8.474 11.358 23.103 1.00 47.09 307 PHE A C 1
ATOM 2426 O O . PHE A 1 307 ? -7.274 11.111 23.070 1.00 47.09 307 PHE A O 1
ATOM 2433 N N . ARG A 1 308 ? -9.161 11.342 24.251 1.00 52.12 308 ARG A N 1
ATOM 2434 C C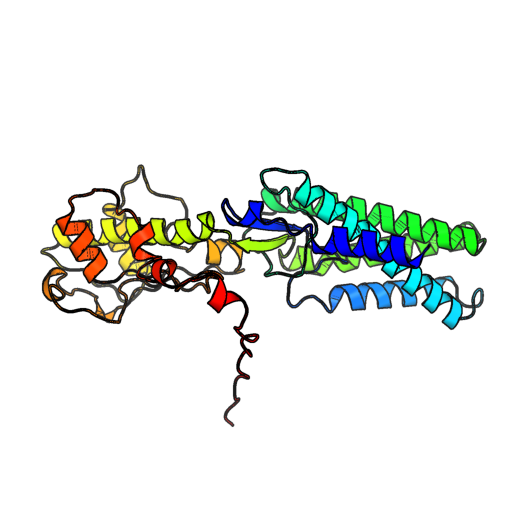A . ARG A 1 308 ? -8.512 11.069 25.546 1.00 52.12 308 ARG A CA 1
ATOM 2435 C C . ARG A 1 308 ? -8.179 9.596 25.785 1.00 52.12 308 ARG A C 1
ATOM 2437 O O . ARG A 1 308 ? -7.342 9.327 26.638 1.00 52.12 308 ARG A O 1
ATOM 2444 N N . LEU A 1 309 ? -8.802 8.659 25.066 1.00 49.41 309 LEU A N 1
ATOM 2445 C CA . LEU A 1 309 ? -8.481 7.230 25.182 1.00 49.41 309 LEU A CA 1
ATOM 2446 C C . LEU A 1 309 ? -7.236 6.849 24.378 1.00 49.41 309 LEU A C 1
ATOM 2448 O O . LEU A 1 309 ? -6.452 6.028 24.834 1.00 49.41 309 LEU A O 1
ATOM 2452 N N . LEU A 1 310 ? -7.01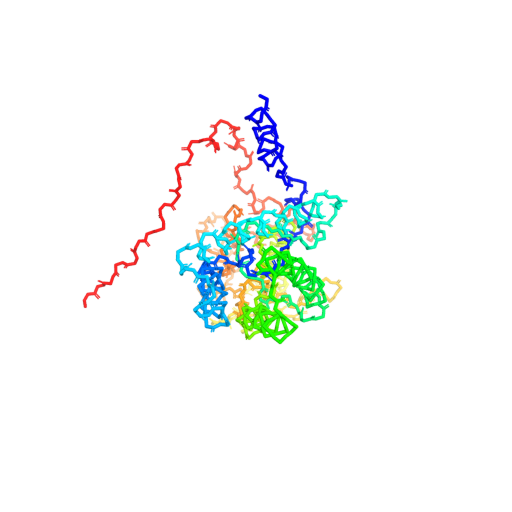5 7.492 23.228 1.00 46.94 310 LEU A N 1
ATOM 2453 C CA . LEU A 1 310 ? -5.812 7.292 22.407 1.00 46.94 310 LEU A CA 1
ATOM 2454 C C . LEU A 1 310 ? -4.620 8.160 22.844 1.00 46.94 310 LEU A C 1
ATOM 2456 O O . LEU A 1 310 ? -3.479 7.830 22.540 1.00 46.94 310 LEU A O 1
ATOM 2460 N N . TYR A 1 311 ? -4.880 9.264 23.549 1.00 48.41 311 TYR A N 1
ATOM 2461 C CA . TYR A 1 311 ? -3.867 10.189 24.069 1.00 48.41 311 TYR A CA 1
ATOM 2462 C C . TYR A 1 311 ? -3.946 10.313 25.592 1.00 48.41 311 TYR A C 1
ATOM 2464 O O . TYR A 1 311 ? -3.857 11.413 26.146 1.00 48.41 311 TYR A O 1
ATOM 2472 N N . ARG A 1 312 ? -4.111 9.184 26.289 1.00 46.81 312 ARG A N 1
ATOM 2473 C CA . ARG A 1 312 ? -3.718 9.104 27.698 1.00 46.81 312 ARG A CA 1
ATOM 2474 C C . ARG A 1 312 ? -2.205 9.398 27.720 1.00 46.81 312 ARG A C 1
ATOM 2476 O O . ARG A 1 312 ? -1.407 8.577 27.305 1.00 46.81 312 ARG A O 1
ATOM 2483 N N . GLU A 1 313 ? -1.836 10.630 28.070 1.00 44.53 313 GLU A N 1
ATOM 2484 C CA . GLU A 1 313 ? -0.484 11.083 28.466 1.00 44.53 313 GLU A CA 1
ATOM 2485 C C . GLU A 1 313 ? 0.561 11.439 27.384 1.00 44.53 313 GLU A C 1
ATOM 2487 O O . GLU A 1 313 ? 1.444 12.250 27.664 1.00 44.53 313 GLU A O 1
ATOM 2492 N N . SER A 1 314 ? 0.464 10.990 26.128 1.00 41.34 314 SER A N 1
ATOM 2493 C CA . SER A 1 314 ? 1.553 11.252 25.156 1.00 41.34 314 SER A CA 1
ATOM 2494 C C . SER A 1 314 ? 1.658 12.699 24.633 1.00 41.34 314 SER A C 1
ATOM 2496 O O . SER A 1 314 ? 2.728 13.106 24.189 1.00 41.34 314 SER A O 1
ATOM 2498 N N . CYS A 1 315 ? 0.611 13.529 24.719 1.00 39.41 315 CYS A N 1
ATOM 2499 C CA . CYS A 1 315 ? 0.691 14.938 24.292 1.00 39.41 315 CYS A CA 1
ATOM 2500 C C . CYS A 1 315 ? 1.112 15.925 25.392 1.00 39.41 315 CYS A C 1
ATOM 2502 O O . CYS A 1 315 ? 1.427 17.067 25.064 1.00 39.41 315 CYS A O 1
ATOM 2504 N N . SER A 1 316 ? 1.158 15.520 26.665 1.00 40.34 316 SER A N 1
ATOM 2505 C CA . SER A 1 316 ? 1.694 16.371 27.740 1.00 40.34 316 SER A CA 1
ATOM 2506 C C . SER A 1 316 ? 3.220 16.300 27.876 1.00 40.34 316 SER A C 1
ATOM 2508 O O . SER A 1 316 ? 3.788 17.145 28.559 1.00 40.34 316 SER A O 1
ATOM 2510 N N . GLU A 1 317 ? 3.898 15.359 27.200 1.00 40.06 317 GLU A N 1
ATOM 2511 C CA . GLU A 1 317 ? 5.356 15.164 27.328 1.00 40.06 317 GLU A CA 1
ATOM 2512 C C . GLU A 1 317 ? 6.177 15.295 26.035 1.00 40.06 317 GLU A C 1
ATOM 2514 O O . GLU A 1 317 ? 7.412 15.266 26.091 1.00 40.06 317 GLU A O 1
ATOM 2519 N N . ILE A 1 318 ? 5.556 15.512 24.869 1.00 42.72 318 ILE A N 1
ATOM 2520 C CA . ILE A 1 318 ? 6.310 15.856 23.652 1.00 42.72 318 ILE A CA 1
ATOM 2521 C C . ILE A 1 318 ? 6.678 17.345 23.720 1.00 42.72 318 ILE A C 1
ATOM 2523 O O . ILE A 1 318 ? 6.129 18.191 23.017 1.00 42.72 318 ILE A O 1
ATOM 2527 N N . SER A 1 319 ? 7.647 17.666 24.582 1.00 37.03 319 SER A N 1
ATOM 2528 C CA . SER A 1 319 ? 8.518 18.810 24.330 1.00 37.03 319 SER A CA 1
ATOM 2529 C C . SER A 1 319 ? 9.204 18.564 22.977 1.00 37.03 319 SER A C 1
ATOM 2531 O O . SER A 1 319 ? 9.752 17.471 22.772 1.00 37.03 319 SER A O 1
ATOM 2533 N N . PRO A 1 320 ? 9.212 19.542 22.053 1.00 42.78 320 PRO A N 1
ATOM 2534 C CA . PRO A 1 320 ? 9.903 19.446 20.766 1.00 42.78 320 PRO A CA 1
ATOM 2535 C C . PRO A 1 320 ? 11.372 18.995 20.862 1.00 42.78 320 PRO A C 1
ATOM 2537 O O . PRO A 1 320 ? 11.925 18.510 19.878 1.00 42.78 320 PRO A O 1
ATOM 2540 N N . GLU A 1 321 ? 12.001 19.094 22.037 1.00 43.50 321 GLU A N 1
ATOM 2541 C CA . GLU A 1 321 ? 13.394 18.696 22.263 1.00 43.50 321 GLU A CA 1
ATOM 2542 C C . GLU A 1 321 ? 13.638 17.175 22.279 1.00 43.50 321 GLU A C 1
ATOM 2544 O O . GLU A 1 321 ? 14.737 16.741 21.935 1.00 43.50 321 GLU A O 1
ATOM 2549 N N . LYS A 1 322 ? 12.648 16.328 22.610 1.00 40.75 322 LYS A N 1
ATOM 2550 C CA . LYS A 1 322 ? 12.877 14.866 22.712 1.00 40.75 322 LYS A CA 1
ATOM 2551 C C . LYS A 1 322 ? 12.730 14.103 21.390 1.00 40.75 322 LYS A C 1
ATOM 2553 O O . LYS A 1 322 ? 13.257 13.001 21.263 1.00 40.75 322 LYS A O 1
ATOM 2558 N N . SER A 1 323 ? 12.093 14.685 20.371 1.00 40.78 323 SER A N 1
ATOM 2559 C CA . SER A 1 323 ? 11.928 14.037 19.055 1.00 40.78 323 SER A CA 1
ATOM 2560 C C . SER A 1 323 ? 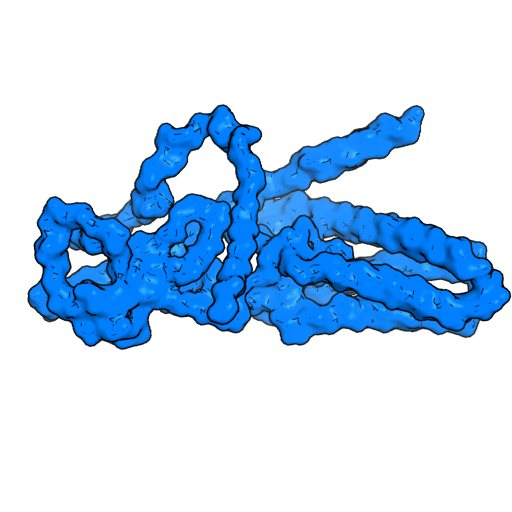13.201 14.047 18.193 1.00 40.78 323 SER A C 1
ATOM 2562 O O . SER A 1 323 ? 13.249 13.336 17.189 1.00 40.78 323 SER A O 1
ATOM 2564 N N . ALA A 1 324 ? 14.222 14.833 18.548 1.00 42.06 324 ALA A N 1
ATOM 2565 C CA . ALA A 1 324 ? 15.453 14.951 17.763 1.00 42.06 324 ALA A CA 1
ATOM 2566 C C . ALA A 1 324 ? 16.515 13.881 18.094 1.00 42.06 324 ALA A C 1
ATOM 2568 O O . ALA A 1 324 ? 17.451 13.713 17.318 1.00 42.06 324 ALA A O 1
ATOM 2569 N N . ASN A 1 325 ? 16.362 13.141 19.202 1.00 36.34 325 ASN A N 1
ATOM 2570 C CA . ASN A 1 325 ? 17.416 12.271 19.744 1.00 36.34 325 ASN A CA 1
ATOM 2571 C C . ASN A 1 325 ? 17.068 10.778 19.819 1.00 36.34 325 ASN A C 1
ATOM 2573 O O . ASN A 1 325 ? 17.861 10.012 20.360 1.00 36.34 325 ASN A O 1
ATOM 2577 N N . ASN A 1 326 ? 15.934 10.329 19.276 1.00 34.62 326 ASN A N 1
ATOM 2578 C CA . ASN A 1 326 ? 15.653 8.894 19.245 1.00 34.62 326 ASN A CA 1
ATOM 2579 C C . ASN A 1 326 ? 16.445 8.229 18.104 1.00 34.62 326 ASN A C 1
ATOM 2581 O O . ASN A 1 326 ? 16.201 8.551 16.935 1.00 34.62 326 ASN A O 1
ATOM 2585 N N . PRO A 1 327 ? 17.386 7.310 18.401 1.00 34.38 327 PRO A N 1
ATOM 2586 C CA . PRO A 1 327 ? 18.048 6.533 17.367 1.00 34.38 327 PRO A CA 1
ATOM 2587 C C . PRO A 1 327 ? 17.031 5.623 16.655 1.00 34.38 327 PRO A C 1
ATOM 2589 O O . PRO A 1 327 ? 15.967 5.323 17.206 1.00 34.38 327 PRO A O 1
ATOM 2592 N N . PRO A 1 328 ? 17.329 5.175 15.422 1.00 35.47 328 PRO A N 1
ATOM 2593 C CA . PRO A 1 328 ? 16.473 4.241 14.706 1.00 35.47 328 PRO A CA 1
ATOM 2594 C C . PRO A 1 328 ? 16.230 2.995 15.558 1.00 35.47 328 PRO A C 1
ATOM 2596 O O . PRO A 1 328 ? 17.178 2.384 16.043 1.00 35.47 328 PRO A O 1
ATOM 2599 N N . ILE A 1 329 ? 14.962 2.615 15.716 1.00 36.41 329 ILE A N 1
ATOM 2600 C CA . ILE A 1 329 ? 14.569 1.357 16.352 1.00 36.41 329 ILE A CA 1
ATOM 2601 C C . ILE A 1 329 ? 15.174 0.217 15.523 1.00 36.41 329 ILE A C 1
ATOM 2603 O O . ILE A 1 329 ? 14.710 -0.066 14.413 1.00 36.41 329 ILE A O 1
ATOM 2607 N N . GLU A 1 330 ? 16.226 -0.420 16.040 1.00 34.12 330 GLU A N 1
ATOM 2608 C CA . GLU A 1 330 ? 16.729 -1.676 15.494 1.00 34.12 330 GLU A CA 1
ATOM 2609 C C . GLU A 1 330 ? 15.629 -2.729 15.640 1.00 34.12 330 GLU A C 1
ATOM 2611 O O . GLU A 1 330 ? 15.222 -3.106 16.738 1.00 34.12 330 GLU A O 1
ATOM 2616 N N . GLN A 1 331 ? 15.100 -3.183 14.505 1.00 38.34 331 GLN A N 1
ATOM 2617 C CA . GLN A 1 331 ? 14.178 -4.307 14.474 1.00 38.34 331 GLN A CA 1
ATOM 2618 C C . GLN A 1 331 ? 14.950 -5.560 14.895 1.00 38.34 331 GLN A C 1
ATOM 2620 O O . GLN A 1 331 ? 15.833 -6.022 14.171 1.00 38.34 331 GLN A O 1
ATOM 2625 N N . GLY A 1 332 ? 14.618 -6.079 16.079 1.00 37.56 332 GLY A N 1
ATOM 2626 C CA . GLY A 1 332 ? 15.208 -7.284 16.646 1.00 37.56 332 GLY A CA 1
ATOM 2627 C C . GLY A 1 332 ? 15.207 -8.440 15.648 1.00 37.56 332 GLY A C 1
ATOM 2628 O O . GLY A 1 332 ? 14.180 -8.791 15.062 1.00 37.56 332 GLY A O 1
ATOM 2629 N N . LYS A 1 333 ? 16.388 -9.031 15.454 1.00 34.62 333 LYS A N 1
ATOM 2630 C CA . LYS A 1 333 ? 16.544 -10.326 14.796 1.00 34.62 333 LYS A CA 1
ATOM 2631 C C . LYS A 1 333 ? 15.746 -11.355 15.592 1.00 34.62 333 LYS A C 1
ATOM 2633 O O . LYS A 1 333 ? 15.993 -11.536 16.777 1.00 34.62 333 LYS A O 1
ATOM 2638 N N . ALA A 1 334 ? 14.822 -12.039 14.926 1.00 38.66 334 ALA A N 1
ATOM 2639 C CA . ALA A 1 334 ? 14.234 -13.257 15.453 1.00 38.66 334 ALA A CA 1
ATOM 2640 C C . ALA A 1 334 ? 15.353 -14.296 15.631 1.00 38.66 334 ALA A C 1
ATOM 2642 O O . ALA A 1 334 ? 15.901 -14.799 14.644 1.00 38.66 334 ALA A O 1
ATOM 2643 N N . GLU A 1 335 ? 15.712 -14.583 16.881 1.00 39.66 335 GLU A N 1
ATOM 2644 C CA . GLU A 1 335 ? 16.477 -15.774 17.232 1.00 39.66 335 GLU A CA 1
ATOM 2645 C C . GLU A 1 335 ? 15.671 -17.002 16.805 1.00 39.66 335 GLU A C 1
ATOM 2647 O O . GLU A 1 335 ? 14.559 -17.251 17.271 1.00 39.66 335 GLU A O 1
ATOM 2652 N N . LYS A 1 336 ? 16.237 -17.765 15.870 1.00 45.69 336 LYS A N 1
ATOM 2653 C CA . LYS A 1 336 ? 15.852 -19.156 15.667 1.00 45.69 336 LYS A CA 1
ATOM 2654 C C . LYS A 1 336 ? 16.506 -19.951 16.789 1.00 45.69 336 LYS A C 1
ATOM 2656 O O . LYS A 1 336 ? 17.728 -20.075 16.788 1.00 45.69 336 LYS A O 1
ATOM 2661 N N . ASN A 1 337 ? 15.708 -20.475 17.713 1.00 44.53 337 ASN A N 1
ATOM 2662 C CA . ASN A 1 337 ? 16.174 -21.551 18.580 1.00 44.53 337 ASN A CA 1
ATOM 2663 C C . ASN A 1 337 ? 16.223 -22.875 17.788 1.00 44.53 337 ASN A C 1
ATOM 2665 O O . ASN A 1 337 ? 15.385 -23.055 16.897 1.00 44.53 337 ASN A O 1
ATOM 2669 N N . PRO A 1 338 ? 17.227 -23.731 18.060 1.00 58.06 338 PRO A N 1
ATOM 2670 C CA . PRO A 1 338 ? 17.446 -25.010 17.382 1.00 58.06 338 PRO A CA 1
ATOM 2671 C C . PRO A 1 338 ? 16.332 -26.033 17.614 1.00 58.06 338 PRO A C 1
ATOM 2673 O O . PRO A 1 338 ? 15.705 -26.002 18.699 1.00 58.06 338 PRO A O 1
#

Foldseek 3Di:
DVVVVVVVVVVVVVVLDPPLQQADWWQKAFAFLLFHAPVCVVLVVQLLVLLLVQLCVLCPPLDDSVVSNVLSVVLSVVLSVVLLVQQSVQQRVDNNGDHGGDHHAFFFQLQDCVRLVVSLVVSLVVSLVSQLVSLVVVCVVSVPDPVSSVSSSVSSSVSRVVSCVVCVVRVRRMGGATHDVLLVQQLVLQVLLLQLQLVLCVVVVQWGAQDPWLVSSCVSSVVRGDPVPDDPPSQFRSQQSTRPNDTHGKTADNVRHRPGLCVCPPPDDPDFRTFHPDDHPDADGDGHHSVNSVVCVVVPPPPPPSVCRRCVPPVVPPPVVPVVPDDPPDDDDPDDDD

Mean predicted aligned error: 9.29 Å

Nearest PDB structures (foldseek):
  5gn8-assembly1_B  TM=3.034E-01  e=6.377E+00  Homo sapiens
  3gvy-assembly1_B  TM=2.623E-01  e=6.377E+00  Cereibacter sphaeroides 2.4.1

Organism: NCBI:txid2093361

Sequence (338 aa):
MLYRRLLLVTSIWLVMKPSVAYAHGLAVYVSTPVTPPKGWLWLPVLFMIASIVWDWFVLRGRVRWYNLIWREVLGLVVFFALFYAIGVFTAIMTTAPLPGLGPPHRAMYGLSLLGGGTVFLFFNAIGLLLFIRMKKLICWTLKLDLRERRALLHASKMSYILALLPYVVANAMAHGWAGGYVNRGCGRQLGMLGDALIGYAQANGDKLPEAKTFSEMFVAVMPYLDPAKMEEGIEICPIEDVFNRKPRTYIWNARFSGAALSAYAGQPLDEPILRCPAVHDVGDTPALYPQDLLRISEKGNQPLDYFRLLYRESCSEISPEKSANNPPIEQGKAEKNP

pLDDT: mean 82.96, std 18.28, range [34.12, 98.31]

Solvent-accessible surface area (backbone atoms only — not comparable to full-atom values): 18880 Å² total; per-residue (Å²): 112,68,67,61,54,51,50,52,54,52,46,55,61,66,66,66,62,73,71,78,51,45,63,73,26,66,44,46,18,35,39,40,62,77,28,33,30,55,94,37,71,61,50,39,52,50,41,50,52,48,47,47,54,52,46,45,66,69,39,62,89,77,54,62,67,68,62,50,49,55,52,47,52,53,49,49,52,51,50,43,53,52,52,44,50,55,18,41,52,50,30,62,80,34,98,68,54,46,69,18,35,51,79,60,24,51,37,27,39,48,54,45,66,81,76,39,38,58,60,27,51,51,54,50,49,53,48,49,52,53,50,51,52,54,50,50,49,53,36,57,77,67,66,52,54,74,66,55,40,49,52,46,55,50,49,53,51,49,46,54,54,59,55,44,43,65,29,63,77,67,41,33,41,27,15,34,52,75,16,48,44,40,59,47,48,37,51,52,39,54,44,51,53,40,54,6,45,49,48,39,10,68,76,54,80,39,21,34,61,82,26,79,42,38,69,55,35,47,64,68,24,50,86,46,46,56,76,94,71,62,57,88,64,61,62,38,38,56,61,21,42,33,53,30,89,73,53,53,52,47,43,48,40,46,88,53,37,51,37,49,60,73,78,45,66,94,55,94,67,97,61,50,45,34,34,54,78,52,87,59,96,67,74,71,64,54,62,42,36,64,64,54,49,52,52,50,65,74,56,65,83,57,79,70,71,56,67,54,74,72,45,67,65,63,78,84,65,67,53,81,76,64,76,78,70,69,72,83,83,77,78,77,79,81,80,79,78,134

Secondary structure (DSSP, 8-state):
-HHHHHHHHHHHHHH----GGGTTSEEEEE--SSSPPTT-THHHHHHHHHHHHHHHHHTTTTS-HHHHHHHHHHHHHHHHHHHHHHHHHHHHS-SS--SB--S--EEE-SS-IIIIIHHHHHHHHHHHHHHHHHHHHHHHHTT--HHHHHHHHHHHHHHHHHHHHHHHHTT-SEEEEE-HHHHHHHHHHHHHHHHHHHHHHHHTTTBPP--SSHHHHHHHHGGGS-TTT--TTTTB-HHHHHH-SSPPBPEE-GGGTT-BGGGGTT---SS-SEE--S--SSSSPPEE-HHHHHHHHHHTT----THHHH-SSHHHH--TTGGGSPPP----------